Protein AF-A0A102LJV7-F1 (afdb_monomer)

Organism: NCBI:txid101571

Foldseek 3Di:
DDPPDDDPDDPPQFPLNVLVVCCVVWVQDFPDADPVRDTAGSVNLNVLLCLLLVLCVVVPDAAQAEEEEEEEPPPVSQSSSPCSSCVVRNYHYDYDYLPDPLVVVVVVCVVRVHLHYEYDPPRDDRPPRPHHYYYSVRSNVVVVVVVPVLCVQLVVVCVVVVHDDDPLLVVLVVVLVVVVVVLVVVLVVQLVVLVVVVDDSVVSNVVSCVVCVVVLVVVLVVQLVVLVVQLPDDDPSSVRSVSSSVSNNRSSVSD

Nearest PDB structures (foldseek):
  8glc-assembly2_A  TM=9.361E-01  e=1.244E-07  Actinoplanes
  8glc-assembly1_B  TM=9.399E-01  e=4.769E-07  Actinoplanes
  5jjq-assembly1_A  TM=8.517E-01  e=1.815E-05  Streptomyces sp. ML694-90F3
  5jjp-assembly5_A  TM=7.501E-01  e=5.924E-06  Streptomyces sp. MJ635-86F5
  5jjq-assembly3_C  TM=8.518E-01  e=4.204E-05  Streptomyces sp. ML694-90F3

pLDDT: mean 83.2, std 11.63, range [39.44, 96.12]

Sequence (255 aa):
MPKLTPPRDTGALTVPDLLDARANARADHAPLRLPSGARLTYGAWRARSGSAALGLYQNGLRIGARVALIFDGLDWLDYAVAYMAVLRCGATAIHMNGHMPDAEIQRRLAECDCSTLIRSRFVAPPRGFSGQHFTIDELLRGDESLSAIPILPTFAAMSWLGFSLNTLTLLALAVVIGILVDDAIVEVENIEAHRRSGKSIRRSVEDAIHEIALPVVATTMALVAVFLPTATMAGITGRYFVQFGWTSVIAVHQR

InterPro domains:
  IPR000873 AMP-dependent synthetase/ligase domain [PF00501] (21-119)
  IPR001036 Acriflavin resistance protein [PF00873] (150-252)
  IPR001036 Acriflavin resistance protein [PTHR32063] (150-252)

Structure (mmCIF, N/CA/C/O backbone):
data_AF-A0A102LJV7-F1
#
_entry.id   AF-A0A102LJV7-F1
#
loop_
_atom_site.group_PDB
_atom_site.id
_atom_site.type_symbol
_atom_site.label_atom_id
_atom_site.label_alt_id
_atom_site.label_comp_id
_atom_site.label_asym_id
_atom_site.label_entity_id
_atom_site.label_seq_id
_atom_site.pdbx_PDB_ins_code
_atom_site.Cartn_x
_atom_site.Cartn_y
_atom_site.Cartn_z
_atom_site.occupancy
_atom_site.B_iso_or_equiv
_atom_site.auth_seq_id
_atom_site.auth_comp_id
_atom_site.auth_asym_id
_atom_site.auth_atom_id
_atom_site.pdbx_PDB_model_num
ATOM 1 N N . MET A 1 1 ? -12.026 32.014 16.966 1.00 41.22 1 MET A N 1
ATOM 2 C CA . MET A 1 1 ? -11.970 30.756 16.183 1.00 41.22 1 MET A CA 1
ATOM 3 C C . MET A 1 1 ? -12.971 30.865 15.042 1.00 41.22 1 MET A C 1
ATOM 5 O O . MET A 1 1 ? -14.147 31.039 15.342 1.00 41.22 1 MET A O 1
ATOM 9 N N . PRO A 1 2 ? -12.551 30.826 13.768 1.00 39.44 2 PRO A N 1
ATOM 10 C CA . PRO A 1 2 ? -13.500 30.781 12.663 1.00 39.44 2 PRO A CA 1
ATOM 11 C C . PRO A 1 2 ? -14.237 29.438 12.709 1.00 39.44 2 PRO A C 1
ATOM 13 O O . PRO A 1 2 ? -13.601 28.384 12.757 1.00 39.44 2 PRO A O 1
ATOM 16 N N . LYS A 1 3 ? -15.574 29.475 12.756 1.00 42.81 3 LYS A N 1
ATOM 17 C CA . LYS A 1 3 ? -16.406 28.274 12.632 1.00 42.81 3 LYS A CA 1
ATOM 18 C C . LYS A 1 3 ? -16.218 27.730 11.215 1.00 42.81 3 LYS A C 1
ATOM 20 O O . LYS A 1 3 ? -16.505 28.427 10.250 1.00 42.81 3 LYS A O 1
ATOM 25 N N . LEU A 1 4 ? -15.705 26.506 11.106 1.00 43.94 4 LEU A N 1
ATOM 26 C CA . LEU A 1 4 ? -15.683 25.753 9.855 1.00 43.94 4 LEU A CA 1
ATOM 27 C C . LEU A 1 4 ? -17.132 25.480 9.448 1.00 43.94 4 LEU A C 1
ATOM 29 O O . LEU A 1 4 ? -17.804 24.650 10.057 1.00 43.94 4 LEU A O 1
ATOM 33 N N . THR A 1 5 ? -17.622 26.207 8.452 1.00 40.19 5 THR A N 1
ATOM 34 C CA . THR A 1 5 ? -18.872 25.871 7.776 1.00 40.19 5 THR A CA 1
ATOM 35 C C . THR A 1 5 ? -18.603 24.622 6.933 1.00 40.19 5 THR A C 1
ATOM 37 O O . THR A 1 5 ? -17.686 24.659 6.108 1.00 40.19 5 THR A O 1
ATOM 40 N N . PRO A 1 6 ? -19.316 23.503 7.144 1.00 41.19 6 PRO A N 1
ATOM 41 C CA . PRO A 1 6 ? -19.097 22.306 6.344 1.00 41.19 6 PRO A CA 1
ATOM 42 C C . PRO A 1 6 ? -19.450 22.590 4.871 1.00 41.19 6 PRO A C 1
ATOM 44 O O . PRO A 1 6 ? -20.438 23.288 4.614 1.00 41.19 6 PRO A O 1
ATOM 47 N N . PRO A 1 7 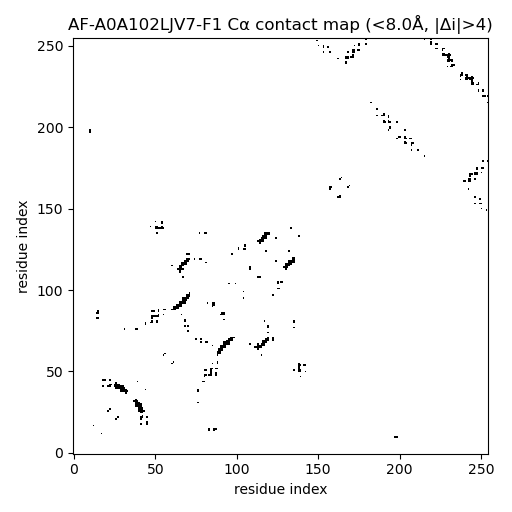? -18.657 22.094 3.904 1.00 45.44 7 PRO A N 1
ATOM 48 C CA . PRO A 1 7 ? -18.958 22.255 2.487 1.00 45.44 7 PRO A CA 1
ATOM 49 C C . PRO A 1 7 ? -20.308 21.607 2.147 1.00 45.44 7 PRO A C 1
ATOM 51 O O . PRO A 1 7 ? -20.609 20.491 2.573 1.00 45.44 7 PRO A O 1
ATOM 54 N N . ARG A 1 8 ? -21.138 22.348 1.405 1.00 47.09 8 ARG A N 1
ATOM 55 C CA . ARG A 1 8 ? -22.458 21.925 0.922 1.00 47.09 8 ARG A CA 1
ATOM 56 C C . ARG A 1 8 ? -22.300 21.043 -0.319 1.00 47.09 8 ARG A C 1
ATOM 58 O O . ARG A 1 8 ? -22.477 21.527 -1.424 1.00 47.09 8 ARG A O 1
ATOM 65 N N . ASP A 1 9 ? -21.926 19.789 -0.094 1.00 50.91 9 ASP A N 1
ATOM 66 C CA . ASP A 1 9 ? -22.231 18.645 -0.965 1.00 50.91 9 ASP A CA 1
ATOM 67 C C . ASP A 1 9 ? -21.909 17.365 -0.180 1.00 50.91 9 ASP A C 1
ATOM 69 O O . ASP A 1 9 ? -20.788 16.858 -0.170 1.00 50.91 9 ASP A O 1
ATOM 73 N N . THR A 1 10 ? -22.866 16.887 0.617 1.00 46.78 10 THR A N 1
ATOM 74 C CA . THR A 1 10 ? -22.660 15.743 1.514 1.00 46.78 10 THR A CA 1
ATOM 75 C C . THR A 1 10 ? -22.933 14.428 0.792 1.00 46.78 10 THR A C 1
ATOM 77 O O . THR A 1 10 ? -23.895 13.727 1.103 1.00 46.78 10 THR A O 1
ATOM 80 N N . GLY A 1 11 ? -22.045 14.054 -0.132 1.00 51.84 11 GLY A N 1
ATOM 81 C CA . GLY A 1 11 ? -21.670 12.643 -0.227 1.00 51.84 11 GLY A CA 1
ATOM 82 C C . GLY A 1 11 ? -21.119 12.233 1.142 1.00 51.84 11 GLY A C 1
ATOM 83 O O . GLY A 1 11 ? -20.364 12.996 1.742 1.00 51.84 11 GLY A O 1
ATOM 84 N N . ALA A 1 12 ? -21.579 11.118 1.709 1.00 61.22 12 ALA A N 1
ATOM 85 C CA . ALA A 1 12 ? -21.262 10.741 3.086 1.00 61.22 12 ALA A CA 1
ATOM 86 C C . ALA A 1 12 ? -19.738 10.638 3.304 1.00 61.22 12 ALA A C 1
ATOM 88 O O . ALA A 1 12 ? -19.120 9.642 2.941 1.00 61.22 12 ALA A O 1
ATOM 89 N N . LEU A 1 13 ? -19.133 11.678 3.887 1.00 71.56 13 LEU A N 1
ATOM 90 C CA . LEU A 1 13 ? -17.718 11.693 4.254 1.00 71.56 13 LEU A CA 1
ATOM 91 C C . LEU A 1 13 ? -17.490 10.694 5.386 1.00 71.56 13 LEU A C 1
ATOM 93 O O . LEU A 1 13 ? -18.113 10.792 6.448 1.00 71.56 13 LEU A O 1
ATOM 97 N N . THR A 1 14 ? -16.581 9.747 5.175 1.00 84.31 14 THR A N 1
ATOM 98 C CA . THR A 1 14 ? -16.199 8.779 6.204 1.00 84.31 14 THR A CA 1
ATOM 99 C C . THR A 1 14 ? -15.150 9.374 7.148 1.00 84.31 14 THR A C 1
ATOM 101 O O . THR A 1 14 ? -14.504 10.385 6.864 1.00 84.31 14 THR A O 1
ATOM 104 N N . VAL A 1 15 ? -14.947 8.747 8.309 1.00 88.81 15 VAL A N 1
ATOM 105 C CA . VAL A 1 15 ? -13.900 9.174 9.254 1.00 88.81 15 VAL A CA 1
ATOM 106 C C . VAL A 1 15 ? -12.492 9.117 8.620 1.00 88.81 15 VAL A C 1
ATOM 108 O O . VAL A 1 15 ? -11.740 10.079 8.807 1.00 88.81 15 VAL A O 1
ATOM 111 N N . PRO A 1 16 ? -12.120 8.078 7.838 1.00 89.75 16 PRO A N 1
ATOM 112 C CA . PRO A 1 16 ? -10.908 8.089 7.012 1.00 89.75 16 PRO A CA 1
ATOM 113 C C . PRO A 1 16 ? -10.772 9.298 6.089 1.00 89.75 16 PRO A C 1
ATOM 115 O O . PRO A 1 16 ? -9.709 9.919 6.084 1.00 89.75 16 PRO A O 1
ATOM 118 N N . ASP A 1 17 ? -11.841 9.699 5.396 1.00 85.88 17 ASP A N 1
ATOM 119 C CA . ASP A 1 17 ? -11.800 10.855 4.489 1.00 85.88 17 ASP A CA 1
ATOM 120 C C . ASP A 1 17 ? -11.482 12.151 5.244 1.00 85.88 17 ASP A C 1
ATOM 122 O O . ASP A 1 17 ? -10.700 12.987 4.782 1.00 85.88 17 ASP A O 1
ATOM 126 N N . LEU A 1 18 ? -12.027 12.301 6.456 1.00 88.19 18 LEU A N 1
ATOM 127 C CA . LEU A 1 18 ? -11.719 13.433 7.330 1.00 88.19 18 LEU A CA 1
ATOM 128 C C . LEU A 1 18 ? -10.262 13.420 7.810 1.00 88.19 18 LEU A C 1
ATOM 130 O O . LEU A 1 18 ? -9.663 14.490 7.958 1.00 88.19 18 LEU A O 1
ATOM 134 N N . LEU A 1 19 ? -9.684 12.245 8.083 1.00 89.50 19 LEU A N 1
ATOM 135 C CA . LEU A 1 19 ? -8.259 12.135 8.405 1.00 89.50 19 LEU A CA 1
ATOM 136 C C . LEU A 1 19 ? -7.403 12.517 7.193 1.00 89.50 19 LEU A C 1
ATOM 138 O O . LEU A 1 19 ? -6.454 13.284 7.346 1.00 89.50 19 LEU A O 1
ATOM 142 N N . ASP A 1 20 ? -7.761 12.045 6.000 1.00 87.06 20 ASP A N 1
ATOM 143 C CA . ASP A 1 20 ? -7.027 12.332 4.766 1.00 87.06 20 ASP A CA 1
ATOM 144 C C . ASP A 1 20 ? -7.057 13.819 4.416 1.00 87.06 20 ASP A C 1
ATOM 146 O O . ASP A 1 20 ? -6.014 14.401 4.107 1.00 87.06 20 ASP A O 1
ATOM 150 N N . ALA A 1 21 ? -8.216 14.465 4.559 1.00 85.44 21 ALA A N 1
ATOM 151 C CA . ALA A 1 21 ? -8.355 15.906 4.381 1.00 85.44 21 ALA A CA 1
ATOM 152 C C . ALA A 1 21 ? -7.467 16.695 5.362 1.00 85.44 21 ALA A C 1
ATOM 154 O O . ALA A 1 21 ? -6.799 17.655 4.973 1.00 85.44 21 ALA A O 1
ATOM 155 N N . ARG A 1 22 ? -7.408 16.277 6.635 1.00 89.00 22 ARG A N 1
ATOM 156 C CA . ARG A 1 22 ? -6.553 16.925 7.644 1.00 89.00 22 ARG A CA 1
ATOM 157 C C . ARG A 1 22 ? -5.067 16.677 7.408 1.00 89.00 22 ARG A C 1
ATOM 159 O O . ARG A 1 22 ? -4.282 17.603 7.590 1.00 89.00 22 ARG A O 1
ATOM 166 N N . ALA A 1 23 ? -4.688 15.474 6.986 1.00 87.88 23 ALA A N 1
ATOM 167 C CA . ALA A 1 23 ? -3.312 15.141 6.635 1.00 87.88 23 ALA A CA 1
ATOM 168 C C . ALA A 1 23 ? -2.821 15.954 5.432 1.00 87.88 23 ALA A C 1
ATOM 170 O O . ALA A 1 23 ? -1.717 16.484 5.488 1.00 87.88 23 ALA A O 1
ATOM 171 N N . ASN A 1 24 ? -3.659 16.140 4.406 1.00 86.38 24 ASN A N 1
ATOM 172 C CA . ASN A 1 24 ? -3.338 16.998 3.260 1.00 86.38 24 ASN A CA 1
ATOM 173 C C . ASN A 1 24 ? -3.164 18.469 3.665 1.00 86.38 24 ASN A C 1
ATOM 175 O O . ASN A 1 24 ? -2.270 19.146 3.171 1.00 86.38 24 ASN A O 1
ATOM 179 N N . ALA A 1 25 ? -4.012 18.977 4.564 1.00 87.88 25 ALA A N 1
ATOM 180 C CA . ALA A 1 25 ? -3.966 20.382 4.961 1.00 87.88 25 ALA A CA 1
ATOM 181 C C . ALA A 1 25 ? -2.872 20.696 5.998 1.00 87.88 25 ALA A C 1
ATOM 183 O O . ALA A 1 25 ? -2.383 21.823 6.049 1.00 87.88 25 ALA A O 1
ATOM 184 N N . ARG A 1 26 ? -2.565 19.756 6.906 1.00 92.56 26 ARG A N 1
ATOM 185 C CA . ARG A 1 26 ? -1.730 19.982 8.103 1.00 92.56 26 ARG A CA 1
ATOM 186 C C . ARG A 1 26 ? -0.969 18.720 8.526 1.00 92.56 26 ARG A C 1
ATOM 188 O O . ARG A 1 26 ? -1.112 18.276 9.667 1.00 92.56 26 ARG A O 1
ATOM 195 N N . ALA A 1 27 ? -0.163 18.150 7.632 1.00 87.38 27 ALA A N 1
ATOM 196 C CA . ALA A 1 27 ? 0.542 16.881 7.852 1.00 87.38 27 ALA A CA 1
ATOM 197 C C . ALA A 1 27 ? 1.322 16.819 9.181 1.00 87.38 27 ALA A C 1
ATOM 199 O O . ALA A 1 27 ? 1.200 15.833 9.908 1.00 87.38 27 ALA A O 1
ATOM 200 N N . ASP A 1 28 ? 2.042 17.885 9.542 1.00 92.88 28 ASP A N 1
ATOM 201 C CA . ASP A 1 28 ? 2.918 17.919 10.727 1.00 92.88 28 ASP A CA 1
ATOM 202 C C . ASP A 1 28 ? 2.191 18.205 12.045 1.00 92.88 28 ASP A C 1
ATOM 204 O O . ASP A 1 28 ? 2.769 18.112 13.133 1.00 92.88 28 ASP A O 1
ATOM 208 N N . HIS A 1 29 ? 0.904 18.551 11.990 1.00 92.25 29 HIS A N 1
ATOM 209 C CA . HIS A 1 29 ? 0.141 18.801 13.202 1.00 92.25 29 HIS A CA 1
ATOM 210 C C . HIS A 1 29 ? -0.119 17.480 13.935 1.00 92.25 29 HIS A C 1
ATOM 212 O O . HIS A 1 29 ? -0.665 16.544 13.358 1.00 92.25 29 HIS A O 1
ATOM 218 N N . ALA A 1 30 ? 0.253 17.418 15.217 1.00 91.06 30 ALA A N 1
ATOM 219 C CA . ALA A 1 30 ? 0.033 16.265 16.088 1.00 91.06 30 ALA A CA 1
ATOM 220 C C . ALA A 1 30 ? -1.244 16.416 16.926 1.00 91.06 30 ALA A C 1
ATOM 222 O O . ALA A 1 30 ? -1.168 17.035 17.995 1.00 91.06 30 ALA A O 1
ATOM 223 N N . PRO A 1 31 ? -2.392 15.868 16.468 1.00 88.12 31 PRO A N 1
ATOM 224 C CA . PRO A 1 31 ? -3.634 15.856 17.242 1.00 88.12 31 PRO A CA 1
ATOM 225 C C . PRO A 1 31 ? -3.560 14.957 18.480 1.00 88.12 31 PRO A C 1
ATOM 227 O O . PRO A 1 31 ? -4.243 15.217 19.463 1.00 88.12 31 PRO A O 1
ATOM 230 N N . LEU A 1 32 ? -2.746 13.900 18.433 1.00 84.75 32 LEU A N 1
ATOM 231 C CA . LEU A 1 32 ? -2.583 12.939 19.517 1.00 84.75 32 LEU A CA 1
ATOM 232 C C . LEU A 1 32 ? -1.199 13.122 20.133 1.00 84.75 32 LEU A C 1
ATOM 234 O O . LEU A 1 32 ? -0.178 12.986 19.454 1.00 84.75 32 LEU A O 1
ATOM 238 N N . ARG A 1 33 ? -1.182 13.456 21.423 1.00 87.06 33 ARG A N 1
ATOM 239 C CA . ARG A 1 33 ? 0.022 13.652 22.233 1.00 87.06 3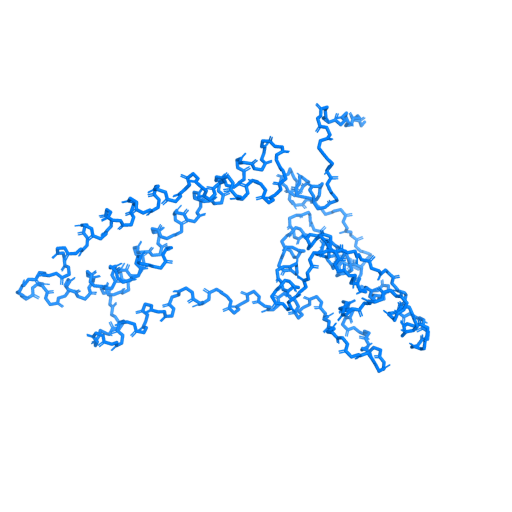3 ARG A CA 1
ATOM 240 C C . ARG A 1 33 ? -0.183 12.952 23.563 1.00 87.06 33 ARG A C 1
ATOM 242 O O . ARG A 1 33 ? -1.142 13.246 24.270 1.00 87.06 33 ARG A O 1
ATOM 249 N N . LEU A 1 34 ? 0.704 12.023 23.874 1.00 85.88 34 LEU A N 1
ATOM 250 C CA . LEU A 1 34 ? 0.702 11.294 25.131 1.00 85.88 34 LEU A CA 1
ATOM 251 C C . LEU A 1 34 ? 1.531 12.041 26.185 1.00 85.88 34 LEU A C 1
ATOM 253 O O . LEU A 1 34 ? 2.496 12.723 25.826 1.00 85.88 34 LEU A O 1
ATOM 257 N N . PRO A 1 35 ? 1.223 11.864 27.483 1.00 80.38 35 PRO A N 1
ATOM 258 C CA . PRO A 1 35 ? 2.035 12.401 28.577 1.00 80.38 35 PRO A CA 1
ATOM 259 C C . PRO A 1 35 ? 3.498 11.937 28.541 1.00 80.38 35 PRO A C 1
ATOM 261 O O . PRO A 1 35 ? 4.381 12.659 28.984 1.00 80.38 35 PRO A O 1
ATOM 264 N N . SER A 1 36 ? 3.764 10.764 27.955 1.00 80.69 36 SER A N 1
ATOM 265 C CA . SER A 1 36 ? 5.112 10.227 27.727 1.00 80.69 36 SER A CA 1
ATOM 266 C C . SER A 1 36 ? 5.937 11.010 26.695 1.00 80.69 36 SER A C 1
ATOM 268 O O . SER A 1 36 ? 7.102 10.693 26.478 1.00 80.69 36 SER A O 1
ATOM 270 N N . GLY A 1 37 ? 5.347 12.004 26.019 1.00 82.56 37 GLY A N 1
ATOM 271 C CA . GLY A 1 37 ? 5.978 12.770 24.941 1.00 82.56 37 GLY A CA 1
ATOM 272 C C . GLY A 1 37 ? 5.790 12.159 23.549 1.00 82.56 37 GLY A C 1
ATOM 273 O O . GLY A 1 37 ? 6.052 12.828 22.546 1.00 82.56 37 GLY A O 1
ATOM 274 N N . ALA A 1 38 ? 5.276 10.928 23.459 1.00 85.00 38 ALA A N 1
ATOM 275 C CA . ALA A 1 38 ? 4.939 10.306 22.185 1.00 85.00 38 ALA A CA 1
ATOM 276 C C . ALA A 1 38 ? 3.820 11.089 21.476 1.00 85.00 38 ALA A C 1
ATOM 278 O O . ALA A 1 38 ? 2.831 11.505 22.085 1.00 85.00 38 ALA A O 1
ATOM 279 N N . ARG A 1 39 ? 3.975 11.308 20.168 1.00 90.62 39 ARG A N 1
ATOM 280 C CA . ARG A 1 39 ? 3.045 12.103 19.358 1.00 90.62 39 ARG A CA 1
ATOM 281 C C . ARG A 1 39 ? 2.747 11.408 18.041 1.00 90.62 39 ARG A C 1
ATOM 283 O O . ARG A 1 39 ? 3.635 10.798 17.454 1.00 90.62 39 ARG A O 1
ATOM 290 N N . LEU A 1 40 ? 1.526 11.570 17.550 1.00 91.88 40 LEU A N 1
ATOM 291 C CA . LEU A 1 40 ? 1.114 11.081 16.239 1.00 91.88 40 LEU A CA 1
ATOM 292 C C . LEU A 1 40 ? 0.599 12.261 15.414 1.00 91.88 40 LEU A C 1
ATOM 294 O O . LEU A 1 40 ? -0.416 12.868 15.759 1.00 91.88 40 LEU A O 1
ATOM 298 N N . THR A 1 41 ? 1.342 12.617 14.362 1.00 94.44 41 THR A N 1
ATOM 299 C CA . THR A 1 41 ? 0.965 13.666 13.401 1.00 94.44 41 THR A CA 1
ATOM 300 C C . THR A 1 41 ? -0.114 13.172 12.447 1.00 94.44 41 THR A C 1
ATOM 302 O O . THR A 1 41 ? -0.261 11.965 12.268 1.00 94.44 41 THR A O 1
ATOM 305 N N . TYR A 1 42 ? -0.879 14.070 11.818 1.00 92.00 42 TYR A N 1
ATOM 306 C CA . TYR A 1 42 ? -1.867 13.652 10.816 1.00 92.00 42 TYR A CA 1
ATOM 307 C C . TYR A 1 42 ? -1.220 12.892 9.651 1.00 92.00 42 TYR A C 1
ATOM 309 O O . TYR A 1 42 ? -1.767 11.877 9.221 1.00 92.00 42 TYR A O 1
ATOM 317 N N . GLY A 1 43 ? -0.049 13.336 9.184 1.00 88.00 43 GLY A N 1
ATOM 318 C CA . GLY A 1 43 ? 0.715 12.648 8.142 1.00 88.00 43 GLY A CA 1
ATOM 319 C C . GLY A 1 43 ? 1.132 11.241 8.572 1.00 88.00 43 GLY A C 1
ATOM 320 O O . GLY A 1 43 ? 0.831 10.271 7.880 1.00 88.00 43 GLY A O 1
ATOM 321 N N . ALA A 1 44 ? 1.725 11.107 9.764 1.00 92.31 44 ALA A N 1
ATOM 322 C CA . ALA A 1 44 ? 2.127 9.807 10.299 1.00 92.31 44 ALA A CA 1
ATOM 323 C C . ALA A 1 44 ? 0.925 8.890 10.573 1.00 92.31 44 ALA A C 1
ATOM 325 O O . ALA A 1 44 ? 0.995 7.688 10.327 1.00 92.31 44 ALA A O 1
ATOM 326 N N . TRP A 1 45 ? -0.195 9.439 11.050 1.00 94.38 45 TRP A N 1
ATOM 327 C CA . TRP A 1 45 ? -1.417 8.672 11.276 1.00 94.38 45 TRP A CA 1
ATOM 328 C C . TRP A 1 45 ? -1.982 8.138 9.962 1.00 94.38 45 TRP A C 1
ATOM 330 O O . TRP A 1 45 ? -2.313 6.954 9.872 1.00 94.38 45 TRP A O 1
ATOM 340 N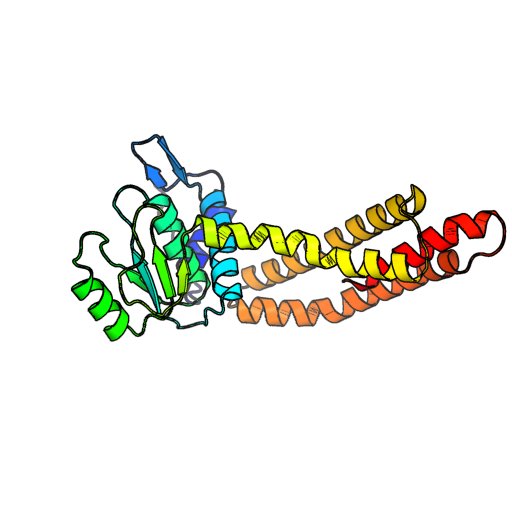 N . ARG A 1 46 ? -2.059 8.980 8.924 1.00 93.00 46 ARG A N 1
ATOM 341 C CA . ARG A 1 46 ? -2.497 8.564 7.590 1.00 93.00 46 ARG A CA 1
ATOM 342 C C . ARG A 1 46 ? -1.601 7.465 7.030 1.00 93.00 46 ARG A C 1
ATOM 344 O O . ARG A 1 46 ? -2.135 6.433 6.646 1.00 93.00 46 ARG A O 1
ATOM 351 N N . ALA A 1 47 ? -0.283 7.661 7.045 1.00 89.12 47 ALA A N 1
ATOM 352 C CA . ALA A 1 47 ? 0.671 6.683 6.529 1.00 89.12 47 ALA A CA 1
ATOM 353 C C . ALA A 1 47 ? 0.550 5.337 7.262 1.00 89.12 47 ALA A C 1
ATOM 355 O O . ALA A 1 47 ? 0.235 4.325 6.646 1.00 89.12 47 ALA A O 1
ATOM 356 N N . ARG A 1 48 ? 0.671 5.337 8.598 1.00 93.50 48 ARG A N 1
ATOM 357 C CA . ARG A 1 48 ? 0.615 4.103 9.402 1.00 93.50 48 ARG A CA 1
ATOM 358 C C . ARG A 1 48 ? -0.735 3.389 9.298 1.00 93.50 48 ARG A C 1
ATOM 360 O O . ARG A 1 48 ? -0.767 2.169 9.205 1.00 93.50 48 ARG A O 1
ATOM 367 N N . SER A 1 49 ? -1.852 4.125 9.311 1.00 94.19 49 SER A N 1
ATOM 368 C CA . SER A 1 49 ? -3.184 3.509 9.157 1.00 94.19 49 SER A CA 1
ATOM 369 C C . SER A 1 49 ? -3.432 2.990 7.741 1.00 94.19 49 SER A C 1
ATOM 371 O O . SER A 1 49 ? -4.142 2.003 7.589 1.00 94.19 49 SER A O 1
ATOM 373 N N . GLY A 1 50 ? -2.837 3.617 6.720 1.00 91.75 50 GLY A N 1
ATOM 374 C CA . GLY A 1 50 ? -2.849 3.133 5.341 1.00 91.75 50 GLY A CA 1
ATOM 375 C C . GLY A 1 50 ? -2.089 1.816 5.189 1.00 91.75 50 GLY A C 1
ATOM 376 O O . GLY A 1 50 ? -2.679 0.835 4.742 1.00 91.75 50 GLY A O 1
ATOM 377 N N . SER A 1 51 ? -0.833 1.758 5.641 1.00 89.75 51 SER A N 1
ATOM 378 C CA . SER A 1 51 ? -0.027 0.528 5.594 1.00 89.75 51 SER A CA 1
ATOM 379 C C . SER A 1 51 ? -0.662 -0.602 6.414 1.00 89.75 51 SER A C 1
ATOM 381 O O . SER A 1 51 ? -0.747 -1.731 5.945 1.00 89.75 51 SER A O 1
ATOM 383 N N . ALA A 1 52 ? -1.203 -0.307 7.602 1.00 93.25 52 ALA A N 1
ATOM 384 C CA . ALA A 1 52 ? -1.907 -1.314 8.397 1.00 93.25 52 ALA A CA 1
ATOM 385 C C . ALA A 1 52 ? -3.198 -1.814 7.718 1.00 93.25 52 ALA A C 1
ATOM 387 O O . ALA A 1 52 ? -3.497 -3.005 7.783 1.00 93.25 52 ALA A O 1
ATOM 388 N N . ALA A 1 53 ? -3.952 -0.937 7.042 1.00 92.50 53 ALA A N 1
ATOM 389 C CA . ALA A 1 53 ? -5.127 -1.336 6.264 1.00 92.50 53 ALA A CA 1
ATOM 390 C C . ALA A 1 53 ? -4.743 -2.251 5.093 1.00 92.50 53 ALA A C 1
ATOM 392 O O . ALA A 1 53 ? -5.412 -3.252 4.842 1.00 92.50 53 ALA A O 1
ATOM 393 N N . LEU A 1 54 ? -3.640 -1.942 4.407 1.00 88.12 54 LEU A N 1
ATOM 394 C CA . LEU A 1 54 ? -3.093 -2.792 3.354 1.00 88.12 54 LEU A CA 1
ATOM 395 C C . LEU A 1 54 ? -2.697 -4.173 3.899 1.00 88.12 54 LEU A C 1
ATOM 397 O O . LEU A 1 54 ? -3.094 -5.187 3.326 1.00 88.12 54 LEU A O 1
ATOM 401 N N . GLY A 1 55 ? -2.007 -4.219 5.042 1.00 89.50 55 GLY A N 1
ATOM 402 C CA . GLY A 1 55 ? -1.673 -5.471 5.723 1.00 89.50 55 GLY A CA 1
ATOM 403 C C . GLY A 1 55 ? -2.914 -6.305 6.060 1.00 89.50 55 GLY A C 1
ATOM 404 O O . GLY A 1 55 ? -2.928 -7.514 5.839 1.00 89.50 55 GLY A O 1
ATOM 405 N N . LEU A 1 56 ? -4.003 -5.677 6.516 1.00 91.75 56 LEU A N 1
ATOM 406 C CA . LEU A 1 56 ? -5.269 -6.377 6.769 1.00 91.75 56 LEU A CA 1
ATOM 407 C C . LEU A 1 56 ? -5.878 -6.960 5.485 1.00 91.75 56 LEU A C 1
ATOM 409 O O . LEU A 1 56 ? -6.324 -8.108 5.487 1.00 91.75 56 LEU A O 1
ATOM 413 N N . TYR A 1 57 ? -5.872 -6.205 4.383 1.00 88.06 57 TYR A N 1
ATOM 414 C CA . TYR A 1 57 ? -6.364 -6.691 3.091 1.00 88.06 57 TYR A CA 1
ATOM 415 C C . TYR A 1 57 ? -5.560 -7.883 2.568 1.00 88.06 57 TYR A C 1
ATOM 417 O O . TYR A 1 57 ? -6.147 -8.858 2.101 1.00 88.06 57 TYR A O 1
ATOM 425 N N . GLN A 1 58 ? -4.233 -7.838 2.685 1.00 86.56 58 GLN A N 1
ATOM 426 C CA . GLN A 1 58 ? -3.346 -8.931 2.269 1.00 86.56 58 GLN A CA 1
ATOM 427 C C . GLN A 1 58 ? -3.589 -10.212 3.062 1.00 86.56 58 GLN A C 1
ATOM 429 O O . GLN A 1 58 ? -3.499 -11.309 2.520 1.00 86.56 58 GLN A O 1
ATOM 434 N N . ASN A 1 59 ? -3.968 -10.070 4.330 1.00 88.62 59 ASN A N 1
ATOM 435 C CA . ASN A 1 59 ? -4.361 -11.187 5.180 1.00 88.62 59 ASN A CA 1
ATOM 436 C C . ASN A 1 59 ? -5.819 -11.644 4.948 1.00 88.62 59 ASN A C 1
ATOM 438 O O . ASN A 1 59 ? -6.326 -12.523 5.647 1.00 88.62 59 ASN A O 1
ATOM 442 N N . GLY A 1 60 ? -6.491 -11.099 3.928 1.00 86.81 60 GLY A N 1
ATOM 443 C CA . GLY A 1 60 ? -7.799 -11.551 3.460 1.00 86.81 60 GLY A CA 1
ATOM 444 C C . GLY A 1 60 ? -8.991 -10.863 4.123 1.00 86.81 60 GLY A C 1
ATOM 445 O O . GLY A 1 60 ? -10.115 -11.355 3.986 1.00 86.81 60 GLY A O 1
ATOM 446 N N . LEU A 1 61 ? -8.788 -9.740 4.825 1.00 91.62 61 LEU A N 1
ATOM 447 C CA . LEU A 1 61 ? -9.894 -8.985 5.411 1.00 91.62 61 LEU A CA 1
ATOM 448 C C . LEU A 1 61 ? -10.826 -8.462 4.310 1.00 91.62 61 LEU A C 1
ATOM 450 O O . LEU A 1 61 ? -10.404 -7.794 3.366 1.00 91.62 61 LEU A O 1
ATOM 454 N N . ARG A 1 62 ? -12.120 -8.755 4.450 1.00 88.19 62 ARG A N 1
ATOM 455 C CA . ARG A 1 62 ? -13.158 -8.324 3.509 1.00 88.19 62 ARG A CA 1
ATOM 456 C C . ARG A 1 62 ? -13.891 -7.090 4.019 1.00 88.19 62 ARG A C 1
ATOM 458 O O . ARG A 1 62 ? -14.000 -6.849 5.219 1.00 88.19 62 ARG A O 1
ATOM 465 N N . ILE A 1 63 ? -14.461 -6.342 3.085 1.00 87.19 63 ILE A N 1
ATOM 466 C CA . ILE A 1 63 ? -15.334 -5.204 3.384 1.00 87.19 63 ILE A CA 1
ATOM 467 C C . ILE A 1 63 ? -16.571 -5.702 4.140 1.00 87.19 63 ILE A C 1
ATOM 469 O O . ILE A 1 63 ? -17.122 -6.752 3.809 1.00 87.19 63 ILE A O 1
ATOM 473 N N . GLY A 1 64 ? -16.996 -4.957 5.161 1.00 87.06 64 GLY A N 1
ATOM 474 C CA . GLY A 1 64 ? -18.105 -5.332 6.041 1.00 87.06 64 GLY A CA 1
ATOM 475 C C . GLY A 1 64 ? -17.748 -6.363 7.118 1.00 87.06 64 GLY A C 1
ATOM 476 O O . GLY A 1 64 ? -18.598 -6.674 7.953 1.00 87.06 64 GLY A O 1
ATOM 477 N N . ALA A 1 65 ? -16.508 -6.869 7.141 1.00 92.62 65 ALA A N 1
ATOM 478 C CA . ALA A 1 65 ? -16.033 -7.730 8.219 1.00 92.62 65 ALA A CA 1
ATOM 479 C C . ALA A 1 65 ? -15.979 -6.976 9.556 1.00 92.62 65 ALA A C 1
ATOM 481 O O . ALA A 1 65 ? -15.952 -5.743 9.608 1.00 92.62 65 ALA A O 1
ATOM 482 N N . ARG A 1 66 ? -15.952 -7.729 10.654 1.00 93.94 66 ARG A N 1
ATOM 483 C CA . ARG A 1 66 ? -15.922 -7.192 12.015 1.00 93.94 66 ARG A CA 1
ATOM 484 C C . ARG A 1 66 ? -14.577 -7.514 12.639 1.00 93.94 66 ARG A C 1
ATOM 486 O O . ARG A 1 66 ? -14.222 -8.682 12.785 1.00 93.94 66 ARG A O 1
ATOM 493 N N . VAL A 1 67 ? -13.831 -6.474 12.989 1.00 95.75 67 VAL A N 1
ATOM 494 C CA . VAL A 1 67 ? -12.468 -6.594 13.508 1.00 95.75 67 VAL A CA 1
ATOM 495 C C . VAL A 1 67 ? -12.451 -6.178 14.964 1.00 95.75 67 VAL A C 1
ATOM 497 O O . VAL A 1 67 ? -12.756 -5.038 15.307 1.00 95.75 67 VAL A O 1
ATOM 500 N N . ALA A 1 68 ? -12.065 -7.109 15.819 1.00 94.50 68 ALA A N 1
ATOM 501 C CA . ALA A 1 68 ? -11.876 -6.861 17.232 1.00 94.50 68 ALA A CA 1
ATOM 502 C C . ALA A 1 68 ? -10.625 -6.011 17.487 1.00 94.50 68 ALA A C 1
ATOM 504 O O . ALA A 1 68 ? -9.582 -6.263 16.891 1.00 94.50 68 ALA A O 1
ATOM 505 N N . LEU A 1 69 ? -10.709 -5.045 18.400 1.00 94.62 69 LEU A N 1
ATOM 506 C CA . LEU A 1 69 ? -9.590 -4.226 18.864 1.00 94.62 69 LEU A CA 1
ATOM 507 C C . LEU A 1 69 ? -9.420 -4.409 20.375 1.00 94.62 69 LEU A C 1
ATOM 509 O O . LEU A 1 69 ? -10.320 -4.048 21.136 1.00 94.62 69 LEU A O 1
ATOM 513 N N . ILE A 1 70 ? -8.269 -4.930 20.806 1.00 92.06 70 ILE A N 1
ATOM 514 C CA . ILE A 1 70 ? -7.924 -5.102 22.226 1.00 92.06 70 ILE A CA 1
ATOM 515 C C . ILE A 1 70 ? -6.623 -4.359 22.523 1.00 92.06 70 ILE A C 1
ATOM 517 O O . ILE A 1 70 ? -5.533 -4.834 22.215 1.00 92.06 70 ILE A O 1
ATOM 521 N N . PHE A 1 71 ? -6.732 -3.195 23.149 1.00 89.50 71 PHE A N 1
ATOM 522 C CA . PHE A 1 71 ? -5.581 -2.386 23.539 1.00 89.50 71 PHE A CA 1
ATOM 523 C C . PHE A 1 71 ? -5.650 -2.072 25.030 1.00 89.50 71 PHE A C 1
ATOM 525 O O . PHE A 1 71 ? -6.739 -1.949 25.599 1.00 89.50 71 PHE A O 1
ATOM 532 N N . ASP A 1 72 ? -4.486 -1.973 25.663 1.00 81.12 72 ASP A N 1
ATOM 533 C CA . ASP A 1 72 ? -4.362 -1.473 27.025 1.00 81.12 72 ASP A CA 1
ATOM 534 C C . ASP A 1 72 ? -4.154 0.054 27.024 1.00 81.12 72 ASP A C 1
ATOM 536 O O . ASP A 1 72 ? -4.033 0.698 25.978 1.00 81.12 72 ASP A O 1
ATOM 540 N N . GLY A 1 73 ? -4.161 0.663 28.212 1.00 67.69 73 GLY A N 1
ATOM 541 C CA . GLY A 1 73 ? -4.048 2.118 28.361 1.00 67.69 73 GLY A CA 1
ATOM 542 C C . GLY A 1 73 ? -2.696 2.709 27.936 1.00 67.69 73 GLY A C 1
ATOM 543 O O . GLY A 1 73 ? -2.562 3.933 27.936 1.00 67.69 73 GLY A O 1
ATOM 544 N N . LEU A 1 74 ? -1.705 1.880 27.590 1.00 68.00 74 LEU A N 1
ATOM 545 C CA . LEU A 1 74 ? -0.352 2.318 27.240 1.00 68.00 74 LEU A CA 1
ATOM 546 C C . LEU A 1 74 ? -0.170 2.496 25.722 1.00 68.00 74 LEU A C 1
ATOM 548 O O . LEU A 1 74 ? 0.595 3.366 25.304 1.00 68.00 74 LEU A O 1
ATOM 552 N N . ASP A 1 75 ? -0.946 1.784 24.897 1.00 84.19 75 ASP A N 1
ATOM 553 C CA . ASP A 1 75 ? -0.778 1.736 23.435 1.00 84.19 75 ASP A CA 1
ATOM 554 C C . ASP A 1 75 ? -1.811 2.574 22.648 1.00 84.19 75 ASP A C 1
ATOM 556 O O . ASP A 1 75 ? -2.286 2.198 21.572 1.00 84.19 75 ASP A O 1
ATOM 560 N N . TRP A 1 76 ? -2.163 3.762 23.151 1.00 86.56 76 TRP A N 1
ATOM 561 C CA . TRP A 1 76 ? -3.222 4.594 22.550 1.00 86.56 76 TRP A CA 1
ATOM 562 C C . TRP A 1 76 ? -2.937 5.037 21.102 1.00 86.56 76 TRP A C 1
ATOM 564 O O . TRP A 1 76 ? -3.865 5.221 20.310 1.00 86.56 76 TRP A O 1
ATOM 574 N N . LEU A 1 77 ? -1.663 5.224 20.728 1.00 91.25 77 LEU A N 1
ATOM 575 C CA . LEU A 1 77 ? -1.307 5.591 19.348 1.00 91.25 77 LEU A CA 1
ATOM 576 C C . LEU A 1 77 ? -1.550 4.434 18.381 1.00 91.25 77 LEU A C 1
ATOM 578 O O . LEU A 1 77 ? -2.042 4.659 17.276 1.00 91.25 77 LEU A O 1
ATOM 582 N N . ASP A 1 78 ? -1.230 3.212 18.797 1.00 92.06 78 ASP A N 1
ATOM 583 C CA . ASP A 1 78 ? -1.415 2.017 17.978 1.00 92.06 78 ASP A CA 1
ATOM 584 C C . ASP A 1 78 ? -2.893 1.659 17.876 1.00 92.06 78 ASP A C 1
ATOM 586 O O . ASP A 1 78 ? -3.364 1.327 16.791 1.00 92.06 78 ASP A O 1
ATOM 590 N N . TYR A 1 79 ? -3.655 1.861 18.952 1.00 93.12 79 TYR A N 1
ATOM 591 C CA . TYR A 1 79 ? -5.112 1.808 18.908 1.00 93.12 79 TYR A CA 1
ATOM 592 C C . TYR A 1 79 ? -5.693 2.796 17.884 1.00 93.12 79 TYR A C 1
ATOM 594 O O . TYR A 1 79 ? -6.523 2.420 17.055 1.00 93.12 79 TYR A O 1
ATOM 602 N N . ALA A 1 80 ? -5.240 4.057 17.895 1.00 93.81 80 ALA A N 1
ATOM 603 C CA . ALA A 1 80 ? -5.707 5.070 16.950 1.00 93.81 80 ALA A CA 1
ATOM 604 C C . ALA A 1 80 ? -5.377 4.694 15.494 1.00 93.81 80 ALA A C 1
ATOM 606 O O . ALA A 1 80 ? -6.190 4.911 14.591 1.00 93.81 80 ALA A O 1
ATOM 607 N N . VAL A 1 81 ? -4.199 4.112 15.253 1.00 95.25 81 VAL A N 1
ATOM 608 C CA . VAL A 1 81 ? -3.804 3.578 13.942 1.00 95.25 81 VAL A CA 1
ATOM 609 C C . VAL A 1 81 ? -4.682 2.388 13.545 1.00 95.25 81 VAL A C 1
ATOM 611 O O . VAL A 1 81 ? -5.221 2.400 12.439 1.00 95.25 81 VAL A O 1
ATOM 614 N N . ALA A 1 82 ? -4.880 1.414 14.439 1.00 95.31 82 ALA A N 1
ATOM 615 C CA . ALA A 1 82 ? -5.674 0.206 14.205 1.00 95.31 82 ALA A CA 1
ATOM 616 C C . ALA A 1 82 ? -7.128 0.536 13.873 1.00 95.31 82 ALA A C 1
ATOM 618 O O . ALA A 1 82 ? -7.676 0.042 12.891 1.00 95.31 82 ALA A O 1
ATOM 619 N N . TYR A 1 83 ? -7.738 1.421 14.659 1.00 95.44 83 TYR A N 1
ATOM 620 C CA . TYR A 1 83 ? -9.107 1.861 14.440 1.00 95.44 83 TYR A CA 1
ATOM 621 C C . TYR A 1 83 ? -9.280 2.490 13.056 1.00 95.44 83 TYR A C 1
ATOM 623 O O . TYR A 1 83 ? -10.168 2.098 12.300 1.00 95.44 83 TYR A O 1
ATOM 631 N N . MET A 1 84 ? -8.383 3.406 12.680 1.00 96.12 84 MET A N 1
ATOM 632 C CA . MET A 1 84 ? -8.424 4.014 11.351 1.00 96.12 84 MET A CA 1
ATOM 633 C C . MET A 1 84 ? -8.156 3.003 10.234 1.00 96.12 84 MET A C 1
ATOM 635 O O . MET A 1 84 ? -8.781 3.110 9.183 1.00 96.12 84 MET A O 1
ATOM 639 N N . ALA A 1 85 ? -7.275 2.023 10.449 1.00 95.44 85 ALA A N 1
ATOM 640 C CA . ALA A 1 85 ? -6.999 0.971 9.476 1.00 95.44 85 ALA A CA 1
ATOM 641 C C . ALA A 1 85 ? -8.244 0.114 9.194 1.00 95.44 85 ALA A C 1
ATOM 643 O O . ALA A 1 85 ? -8.609 -0.072 8.036 1.00 95.44 85 ALA A O 1
ATOM 644 N N . VAL A 1 86 ? -8.959 -0.319 10.239 1.00 95.81 86 VAL A N 1
ATOM 645 C CA . VAL A 1 86 ? -10.208 -1.090 10.103 1.00 95.81 86 VAL A CA 1
ATOM 646 C C . VAL A 1 86 ? -11.268 -0.301 9.332 1.00 95.81 86 VAL A C 1
ATOM 648 O O . VAL A 1 86 ? -11.879 -0.831 8.403 1.00 95.81 86 VAL A O 1
ATOM 651 N N . LEU A 1 87 ? -11.446 0.984 9.656 1.00 94.00 87 LEU A N 1
ATOM 652 C CA . LEU A 1 87 ? -12.397 1.840 8.943 1.00 94.00 87 LEU A CA 1
ATOM 653 C C . LEU A 1 87 ? -12.002 2.059 7.476 1.00 94.00 87 LEU A C 1
ATOM 655 O O . LEU A 1 87 ? -12.871 2.060 6.606 1.00 94.00 87 LEU A O 1
ATOM 659 N N . ARG A 1 88 ? -10.703 2.207 7.178 1.00 91.62 88 ARG A N 1
ATOM 660 C CA . ARG A 1 88 ? -10.186 2.280 5.797 1.00 91.62 88 ARG A CA 1
ATOM 661 C C . ARG A 1 88 ? -10.450 0.996 5.012 1.00 91.62 88 ARG A C 1
ATOM 663 O O . ARG A 1 88 ? -10.672 1.064 3.806 1.00 91.62 88 ARG A O 1
ATOM 670 N N . CYS A 1 89 ? -10.479 -0.155 5.683 1.00 90.75 89 CYS A N 1
ATOM 671 C CA . CYS A 1 89 ? -10.866 -1.424 5.071 1.00 90.75 89 CYS A CA 1
ATOM 672 C C . CYS A 1 89 ? -12.378 -1.544 4.794 1.00 90.75 89 CYS A C 1
ATOM 674 O O . CYS A 1 89 ? -12.828 -2.563 4.271 1.00 90.75 89 CYS A O 1
ATOM 676 N N . GLY A 1 90 ? -13.192 -0.553 5.180 1.00 88.75 90 GLY A N 1
ATOM 677 C CA . GLY A 1 90 ? -14.653 -0.662 5.143 1.00 88.75 90 GLY A CA 1
ATOM 678 C C . GLY A 1 90 ? -15.191 -1.733 6.100 1.00 88.75 90 GLY A C 1
ATOM 679 O O . GLY A 1 90 ? -16.284 -2.256 5.888 1.00 88.75 90 GLY A O 1
ATOM 680 N N . ALA A 1 91 ? -14.407 -2.096 7.116 1.00 93.00 91 ALA A N 1
ATOM 681 C CA . ALA A 1 91 ? -14.765 -3.040 8.162 1.00 93.00 91 ALA A CA 1
ATOM 682 C C . ALA A 1 91 ? -15.252 -2.290 9.415 1.00 93.00 91 ALA A C 1
ATOM 684 O O . ALA A 1 91 ? -15.010 -1.094 9.592 1.00 93.00 91 ALA A O 1
ATOM 685 N N . THR A 1 92 ? -15.966 -2.992 10.293 1.00 93.56 92 THR A N 1
ATOM 686 C CA . THR A 1 92 ? -16.456 -2.442 11.564 1.00 93.56 92 THR A CA 1
ATOM 687 C C . THR A 1 92 ? -15.504 -2.808 12.693 1.00 93.56 92 THR A C 1
ATOM 689 O O . THR A 1 92 ? -15.208 -3.983 12.902 1.00 93.56 92 THR A O 1
ATOM 692 N N . ALA A 1 93 ? -15.034 -1.805 13.432 1.00 94.44 93 ALA A N 1
ATOM 693 C CA . ALA A 1 93 ? -14.187 -2.011 14.599 1.00 94.44 93 ALA A CA 1
ATOM 694 C C . ALA A 1 93 ? -15.027 -2.340 15.839 1.00 94.44 93 ALA A C 1
ATOM 696 O O . ALA A 1 93 ? -15.980 -1.630 16.160 1.00 94.44 93 ALA A O 1
ATOM 697 N N . ILE A 1 94 ? -14.648 -3.396 16.554 1.00 93.44 94 ILE A N 1
ATOM 698 C CA . ILE A 1 94 ? -15.291 -3.833 17.793 1.00 93.44 94 ILE A CA 1
ATOM 699 C C . ILE A 1 94 ? -14.318 -3.625 18.939 1.00 93.44 94 ILE A C 1
ATOM 701 O O . ILE A 1 94 ? -13.315 -4.320 19.073 1.00 93.44 94 ILE A O 1
ATOM 705 N N . HIS A 1 95 ? -14.619 -2.629 19.757 1.00 91.69 95 HIS A N 1
ATOM 706 C CA . HIS A 1 95 ? -13.749 -2.183 20.831 1.00 91.69 95 HIS A CA 1
ATOM 707 C C . HIS A 1 95 ? -13.933 -3.056 22.067 1.00 91.69 95 HIS A C 1
ATOM 709 O O . HIS A 1 95 ? -15.044 -3.197 22.580 1.00 91.69 95 HIS A O 1
ATOM 715 N N . MET A 1 96 ? -12.836 -3.614 22.568 1.00 87.88 96 MET A N 1
ATOM 716 C CA . MET A 1 96 ? -12.835 -4.446 23.761 1.00 87.88 96 MET A CA 1
ATOM 717 C C . MET A 1 96 ? -11.775 -3.976 24.747 1.00 87.88 96 MET A C 1
ATOM 719 O O . MET A 1 96 ? -10.701 -3.503 24.375 1.00 87.88 96 MET A O 1
ATOM 723 N N . ASN A 1 97 ? -12.094 -4.110 26.030 1.00 84.69 97 ASN A N 1
ATOM 724 C CA . ASN A 1 97 ? -11.168 -3.784 27.101 1.00 84.69 97 ASN A CA 1
ATOM 725 C C . ASN A 1 97 ? -10.270 -4.996 27.376 1.00 84.69 97 ASN A C 1
ATOM 727 O O . ASN A 1 97 ? -10.777 -6.067 27.706 1.00 84.69 97 ASN A O 1
ATOM 731 N N . GLY A 1 98 ? -8.949 -4.815 27.295 1.00 78.56 98 GLY A N 1
ATOM 732 C CA . GLY A 1 98 ? -7.971 -5.876 27.569 1.00 78.56 98 GLY A CA 1
ATOM 733 C C . GLY A 1 98 ? -7.950 -6.382 29.015 1.00 78.56 98 GLY A C 1
ATOM 734 O O . GLY A 1 98 ? -7.376 -7.429 29.276 1.00 78.56 98 GLY A O 1
ATOM 735 N N . HIS A 1 99 ? -8.599 -5.682 29.950 1.00 82.25 99 HIS A N 1
ATOM 736 C CA . HIS A 1 99 ? -8.717 -6.110 31.350 1.00 82.25 99 HIS A CA 1
ATOM 737 C C . HIS A 1 99 ? -9.903 -7.060 31.597 1.00 82.25 99 HIS A C 1
ATOM 739 O O . HIS A 1 99 ? -10.135 -7.472 32.734 1.00 82.25 99 HIS A O 1
ATOM 745 N N . MET A 1 100 ? -10.703 -7.364 30.569 1.00 84.62 100 MET A N 1
ATOM 746 C CA . MET A 1 100 ? -11.813 -8.310 30.689 1.00 84.62 100 MET A CA 1
ATOM 747 C C . MET A 1 100 ? -11.293 -9.750 30.825 1.00 84.62 100 MET A C 1
ATOM 749 O O . MET A 1 100 ? -10.268 -10.082 30.235 1.00 84.62 100 MET A O 1
ATOM 753 N N . PRO A 1 101 ? -12.006 -10.633 31.548 1.00 86.94 101 PRO A N 1
ATOM 754 C CA . PRO A 1 101 ? -11.673 -12.054 31.572 1.00 86.94 101 PRO A CA 1
ATOM 755 C C . PRO A 1 101 ? -11.730 -12.672 30.167 1.00 86.94 101 PRO A C 1
ATOM 757 O O . PRO A 1 101 ? -12.663 -12.390 29.413 1.00 86.94 101 PRO A O 1
ATOM 760 N N . ASP A 1 102 ? -10.807 -13.585 29.850 1.00 84.81 102 ASP A N 1
ATOM 761 C CA . ASP A 1 102 ? -10.734 -14.270 28.546 1.00 84.81 102 ASP A CA 1
ATOM 762 C C . ASP A 1 102 ? -12.075 -14.871 28.100 1.00 84.81 102 ASP A C 1
ATOM 764 O O . ASP A 1 102 ? -12.430 -14.790 26.928 1.00 84.81 102 ASP A O 1
ATOM 768 N N . ALA A 1 103 ? -12.851 -15.435 29.032 1.00 85.88 103 ALA A N 1
ATOM 769 C CA . ALA A 1 103 ? -14.162 -16.014 28.737 1.00 85.88 103 ALA A CA 1
ATOM 770 C C . A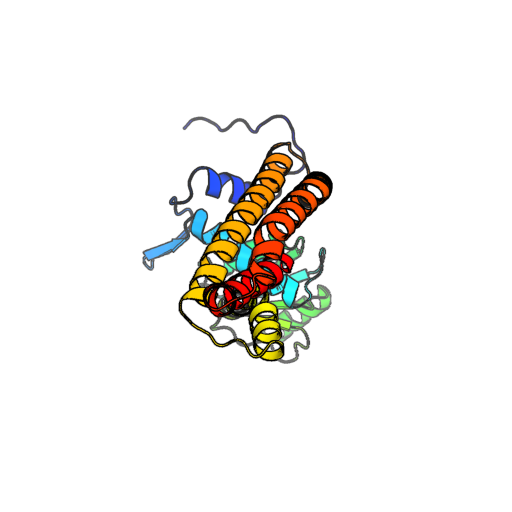LA A 1 103 ? -15.163 -14.977 28.190 1.00 85.88 103 ALA A C 1
ATOM 772 O O . ALA A 1 103 ? -15.932 -15.279 27.280 1.00 85.88 103 ALA A O 1
ATOM 773 N N . GLU A 1 104 ? -15.129 -13.747 28.708 1.00 87.06 104 GLU A N 1
ATOM 774 C CA . GLU A 1 104 ? -15.978 -12.648 28.236 1.00 87.06 104 GLU A CA 1
ATOM 775 C C . GLU A 1 104 ? -15.510 -12.134 26.871 1.00 87.06 104 GLU A C 1
ATOM 777 O O . GLU A 1 104 ? -16.332 -11.849 25.999 1.00 87.06 104 GLU A O 1
ATOM 782 N N . ILE A 1 105 ? -14.191 -12.057 26.665 1.00 87.19 105 ILE A N 1
ATOM 783 C CA . ILE A 1 105 ? -13.599 -11.677 25.376 1.00 87.19 105 ILE A CA 1
ATOM 784 C C . ILE A 1 105 ? -14.006 -12.692 24.301 1.00 87.19 105 ILE A C 1
ATOM 786 O O . ILE A 1 105 ? -14.496 -12.298 23.245 1.00 87.19 105 ILE A O 1
ATOM 790 N N . GLN A 1 106 ? -13.882 -13.992 24.584 1.00 87.06 106 GLN A N 1
ATOM 791 C CA . GLN A 1 106 ? -14.300 -15.059 23.670 1.00 87.06 106 GLN A CA 1
ATOM 792 C C . GLN A 1 106 ? -15.796 -15.004 23.365 1.00 87.06 106 GLN A C 1
ATOM 794 O O . GLN A 1 106 ? -16.186 -15.112 22.203 1.00 87.06 106 GLN A O 1
ATOM 799 N N . ARG A 1 107 ? -16.635 -14.776 24.386 1.00 87.69 107 ARG A N 1
ATOM 800 C CA . ARG A 1 107 ? -18.081 -14.626 24.190 1.00 87.69 107 ARG A CA 1
ATOM 801 C C . ARG A 1 107 ? -18.391 -13.501 23.203 1.00 87.69 107 ARG A C 1
ATOM 803 O O . ARG A 1 107 ? -19.131 -13.721 22.252 1.00 87.69 107 ARG A O 1
ATOM 810 N N . ARG A 1 108 ? -17.785 -12.325 23.382 1.00 89.19 108 ARG A N 1
ATOM 811 C CA . ARG A 1 108 ? -18.002 -11.169 22.495 1.00 89.19 108 ARG A CA 1
ATOM 812 C C . ARG A 1 108 ? -17.469 -11.396 21.089 1.00 89.19 108 ARG A C 1
ATOM 814 O O . ARG A 1 108 ? -18.136 -11.023 20.130 1.00 89.19 108 ARG A O 1
ATOM 821 N N . LEU A 1 109 ? -16.293 -12.012 20.963 1.00 89.19 109 LEU A N 1
ATOM 822 C CA . LEU A 1 109 ? -15.721 -12.383 19.667 1.00 89.19 109 LEU A CA 1
ATOM 823 C C . LEU A 1 109 ? -16.668 -13.304 18.886 1.00 89.19 109 LEU A C 1
ATOM 825 O O . LEU A 1 109 ? -16.877 -13.080 17.696 1.00 89.19 109 LEU A O 1
ATOM 829 N N . ALA A 1 110 ? -17.275 -14.281 19.564 1.00 87.38 110 ALA A N 1
ATOM 830 C CA . ALA A 1 110 ? -18.245 -15.193 18.969 1.00 87.38 110 ALA A CA 1
ATOM 831 C C . ALA A 1 110 ? -19.579 -14.504 18.633 1.00 87.38 110 ALA A C 1
ATOM 833 O O . ALA A 1 110 ? -20.057 -14.626 17.509 1.00 87.38 110 ALA A O 1
ATOM 834 N N . GLU A 1 111 ? -20.160 -13.735 19.563 1.00 90.38 111 GLU A N 1
ATOM 835 C CA . GLU A 1 111 ? -21.413 -12.985 19.347 1.00 90.38 111 GLU A CA 1
ATOM 836 C C . GLU A 1 111 ? -21.306 -12.001 18.180 1.00 90.38 111 GLU A C 1
ATOM 838 O O . GLU A 1 111 ? -22.267 -11.771 17.444 1.00 90.38 111 GLU A O 1
ATOM 843 N N . CYS A 1 112 ? -20.121 -11.422 18.007 1.00 88.56 112 CYS A N 1
ATOM 844 C CA . CYS A 1 112 ? -19.857 -10.476 16.945 1.00 88.56 112 CYS A CA 1
ATOM 845 C C . CYS A 1 112 ? -19.383 -11.127 15.643 1.00 88.56 112 CYS A C 1
ATOM 847 O O . CYS A 1 112 ? -19.253 -10.399 14.665 1.00 88.56 112 CYS A O 1
ATOM 849 N N . ASP A 1 113 ? -19.158 -12.442 15.580 1.00 88.81 113 ASP A N 1
ATOM 850 C CA . ASP A 1 113 ? -18.586 -13.131 14.409 1.00 88.81 113 ASP A CA 1
ATOM 851 C C . ASP A 1 113 ? -17.252 -12.501 13.951 1.00 88.81 113 ASP A C 1
ATOM 853 O O . ASP A 1 113 ? -17.023 -12.184 12.781 1.00 88.81 113 ASP A O 1
ATOM 857 N N . CYS A 1 114 ? -16.373 -12.217 14.915 1.00 86.31 114 CYS A N 1
ATOM 858 C CA . CYS A 1 114 ? -15.057 -11.652 14.642 1.00 86.31 114 CYS A CA 1
ATOM 859 C C . CYS A 1 114 ? -14.076 -12.744 14.217 1.00 86.31 114 CYS A C 1
ATOM 861 O O . CYS A 1 114 ? -13.589 -13.504 15.049 1.00 86.31 114 CYS A O 1
ATOM 863 N N . SER A 1 115 ? -13.694 -12.763 12.941 1.00 84.56 115 SER A N 1
ATOM 864 C CA . SER A 1 115 ? -12.620 -13.631 12.432 1.00 84.56 115 SER A CA 1
ATOM 865 C C . SER A 1 115 ? -11.220 -13.016 12.553 1.00 84.56 115 SER A C 1
ATOM 867 O O . SER A 1 115 ? -10.224 -13.707 12.336 1.00 84.56 115 SER A O 1
ATOM 869 N N . THR A 1 116 ? -11.134 -11.719 12.869 1.00 92.06 116 THR A N 1
ATOM 870 C CA . THR A 1 116 ? -9.880 -10.955 12.907 1.00 92.06 116 THR A CA 1
ATOM 871 C C . THR A 1 116 ? -9.794 -10.107 14.174 1.00 92.06 116 THR A C 1
ATOM 873 O O . THR A 1 116 ? -10.746 -9.412 14.534 1.00 92.06 116 THR A O 1
ATOM 876 N N . LEU A 1 117 ? -8.634 -10.137 14.829 1.00 93.06 117 LEU A N 1
ATOM 877 C CA . LEU A 1 117 ? -8.327 -9.408 16.058 1.00 93.06 117 LEU A CA 1
ATOM 878 C C . LEU A 1 117 ? -7.053 -8.573 15.879 1.00 93.06 117 LEU A C 1
ATOM 880 O O . LEU A 1 117 ? -6.018 -9.097 15.484 1.00 93.06 117 LEU A O 1
ATOM 884 N N . ILE A 1 118 ? -7.091 -7.292 16.233 1.00 94.25 118 ILE A N 1
ATOM 885 C CA . ILE A 1 118 ? -5.900 -6.452 16.379 1.00 94.25 118 ILE A CA 1
ATOM 886 C C . ILE A 1 118 ? -5.693 -6.178 17.863 1.00 94.25 118 ILE A C 1
ATOM 888 O O . ILE A 1 118 ? -6.614 -5.743 18.559 1.00 94.25 118 ILE A O 1
ATOM 892 N N . ARG A 1 119 ? -4.484 -6.437 18.354 1.00 92.19 119 ARG A N 1
ATOM 893 C CA . ARG A 1 119 ? -4.146 -6.333 19.773 1.00 92.19 119 ARG A CA 1
ATOM 894 C C . ARG A 1 119 ? -2.913 -5.473 20.024 1.00 92.19 119 ARG A C 1
ATOM 896 O O . ARG A 1 119 ? -2.042 -5.347 19.163 1.00 92.19 119 ARG A O 1
ATOM 903 N N . SER A 1 120 ? -2.828 -4.936 21.238 1.00 89.19 120 SER A N 1
ATOM 904 C CA . SER A 1 120 ? -1.579 -4.410 21.787 1.00 89.19 120 SER A CA 1
ATOM 905 C C . SER A 1 120 ? -0.500 -5.499 21.796 1.00 89.19 120 SER A C 1
ATOM 907 O O . SER A 1 120 ? -0.782 -6.690 21.973 1.00 89.19 120 SER A O 1
ATOM 909 N N . ARG A 1 121 ? 0.759 -5.080 21.640 1.00 84.75 121 ARG A N 1
ATOM 910 C CA . ARG A 1 121 ? 1.926 -5.969 21.717 1.00 84.75 121 ARG A CA 1
ATOM 911 C C . ARG A 1 121 ? 2.062 -6.662 23.077 1.00 84.75 121 ARG A C 1
ATOM 913 O O . ARG A 1 121 ? 2.620 -7.754 23.136 1.00 84.75 121 ARG A O 1
ATOM 920 N N . PHE A 1 122 ? 1.545 -6.046 24.141 1.00 80.56 122 PHE A N 1
ATOM 921 C CA . PHE A 1 122 ? 1.646 -6.541 25.515 1.00 80.56 122 PHE A CA 1
ATOM 922 C C . PHE A 1 122 ? 0.477 -7.447 25.913 1.00 80.56 122 PHE A C 1
ATOM 924 O O . PHE A 1 122 ? 0.555 -8.150 26.918 1.00 80.56 122 PHE A O 1
ATOM 931 N N . VAL A 1 123 ? -0.590 -7.475 25.111 1.00 81.06 123 VAL A N 1
ATOM 932 C CA . VAL A 1 123 ? -1.757 -8.326 25.350 1.00 81.06 123 VAL A CA 1
ATOM 933 C C . VAL A 1 123 ? -1.576 -9.651 24.611 1.00 81.06 123 VAL A C 1
ATOM 935 O O . VAL A 1 123 ? -1.384 -9.679 23.392 1.00 81.06 123 VAL A O 1
ATOM 938 N N . ALA A 1 124 ? -1.636 -10.763 25.346 1.00 78.94 124 ALA A N 1
ATOM 939 C CA . ALA A 1 124 ? -1.596 -12.103 24.768 1.00 78.94 124 ALA A CA 1
ATOM 940 C C . ALA A 1 124 ? -2.879 -12.397 23.963 1.00 78.94 124 ALA A C 1
ATOM 942 O O . ALA A 1 124 ? -3.947 -11.881 24.301 1.00 78.94 124 ALA A O 1
ATOM 943 N N . PRO A 1 125 ? -2.812 -13.223 22.903 1.00 78.69 125 PRO A N 1
ATOM 944 C CA . PRO A 1 125 ? -4.013 -13.639 22.191 1.00 78.69 125 PRO A CA 1
ATOM 945 C C . PRO A 1 125 ? -4.945 -14.419 23.138 1.00 78.69 125 PRO A C 1
ATOM 947 O O . PRO A 1 125 ? -4.468 -15.273 23.894 1.00 78.69 125 PRO A O 1
ATOM 950 N N . PRO A 1 126 ? -6.263 -14.148 23.112 1.00 79.44 126 PRO A N 1
ATOM 951 C CA . PRO A 1 126 ? -7.201 -14.802 24.011 1.00 79.44 126 PRO A CA 1
ATOM 952 C C . PRO A 1 126 ? -7.257 -16.306 23.718 1.00 79.44 126 PRO A C 1
ATOM 954 O O . PRO A 1 126 ? -7.344 -16.741 22.564 1.00 79.44 126 PRO A O 1
ATOM 957 N N . ARG A 1 127 ? -7.199 -17.123 24.777 1.00 78.00 127 ARG A N 1
ATOM 958 C CA . ARG A 1 127 ? -7.129 -18.588 24.656 1.00 78.00 127 ARG A CA 1
ATOM 959 C C . ARG A 1 127 ? -8.356 -19.131 23.923 1.00 78.00 127 ARG A C 1
ATOM 961 O O . ARG A 1 127 ? -9.478 -18.814 24.302 1.00 78.00 127 ARG A O 1
ATOM 968 N N . GLY A 1 128 ? -8.138 -19.954 22.898 1.00 73.69 128 GLY A N 1
ATOM 969 C CA . GLY A 1 128 ? -9.211 -20.578 22.113 1.00 73.69 128 GLY A CA 1
ATOM 970 C C . GLY A 1 128 ? -9.717 -19.760 20.920 1.00 73.69 128 GLY A C 1
ATOM 971 O O . GLY A 1 128 ? -10.604 -20.232 20.217 1.00 73.69 128 GLY A O 1
ATOM 972 N N . PHE A 1 129 ? -9.155 -18.575 20.646 1.00 81.94 129 PHE A N 1
ATOM 973 C CA . PHE A 1 129 ? -9.480 -17.838 19.425 1.00 81.94 129 PHE A CA 1
ATOM 974 C C . PHE A 1 129 ? -8.833 -18.513 18.208 1.00 81.94 129 PHE A C 1
ATOM 976 O O . PHE A 1 129 ? -7.611 -18.627 18.143 1.00 81.94 129 PHE A O 1
ATOM 983 N N . SER A 1 130 ? -9.646 -18.954 17.248 1.00 80.56 130 SER A N 1
ATOM 984 C CA . SER A 1 130 ? -9.188 -19.619 16.017 1.00 80.56 130 SER A CA 1
ATOM 985 C C . SER A 1 130 ? -9.025 -18.671 14.824 1.00 80.56 130 SER A C 1
ATOM 987 O O . SER A 1 130 ? -8.629 -19.108 13.745 1.00 80.56 130 SER A O 1
ATOM 989 N N . GLY A 1 131 ? -9.390 -17.397 14.986 1.00 85.00 131 GLY A N 1
ATOM 990 C CA . GLY A 1 131 ? -9.254 -16.379 13.951 1.00 85.00 131 GLY A CA 1
ATOM 991 C C . GLY A 1 131 ? -7.831 -15.835 13.836 1.00 85.00 131 GLY A C 1
ATOM 992 O O . GLY A 1 131 ? -6.933 -16.172 14.609 1.00 85.00 131 GLY A O 1
ATOM 993 N N . GLN A 1 132 ? -7.627 -14.946 12.870 1.00 90.38 132 GLN A N 1
ATOM 994 C CA . GLN A 1 132 ? -6.340 -14.281 12.687 1.00 90.38 132 GLN A CA 1
ATOM 995 C C . GLN A 1 132 ? -6.163 -13.176 13.729 1.00 90.38 132 GLN A C 1
ATOM 997 O O . GLN A 1 132 ? -7.086 -12.396 13.973 1.00 90.38 132 GLN A O 1
ATOM 1002 N N . HIS A 1 133 ? -4.976 -13.067 14.320 1.00 91.56 133 HIS A N 1
ATOM 1003 C CA . HIS A 1 133 ? -4.662 -11.997 15.257 1.00 91.56 133 HIS A CA 1
ATOM 1004 C C . HIS A 1 133 ? -3.374 -11.273 14.870 1.00 91.56 133 HIS A C 1
ATOM 1006 O O . HIS A 1 133 ? -2.383 -11.914 14.527 1.00 91.56 133 HIS A O 1
ATOM 1012 N N . PHE A 1 134 ? -3.365 -9.950 15.000 1.00 92.31 134 PHE A N 1
ATOM 1013 C CA . PHE A 1 134 ? -2.237 -9.118 14.600 1.00 92.31 134 PHE A CA 1
ATOM 1014 C C . PHE A 1 134 ? -1.920 -8.040 15.633 1.00 92.31 134 PHE A C 1
ATOM 1016 O O . PHE A 1 134 ? -2.804 -7.508 16.303 1.00 92.31 134 PHE A O 1
ATOM 1023 N N . THR A 1 135 ? -0.654 -7.671 15.725 1.00 92.19 135 THR A N 1
ATOM 1024 C CA . THR A 1 135 ? -0.206 -6.396 16.295 1.00 92.19 135 THR A CA 1
ATOM 1025 C C . THR A 1 135 ? -0.033 -5.364 15.179 1.00 92.19 135 THR A C 1
ATOM 1027 O O . THR A 1 135 ? 0.085 -5.718 14.004 1.00 92.19 135 THR A O 1
ATOM 1030 N N . ILE A 1 136 ? 0.013 -4.073 15.523 1.00 91.50 136 ILE A N 1
ATOM 1031 C CA . ILE A 1 136 ? 0.279 -3.030 14.520 1.00 91.50 136 ILE A CA 1
ATOM 1032 C C . ILE A 1 136 ? 1.627 -3.255 13.829 1.00 91.50 136 ILE A C 1
ATOM 1034 O O . ILE A 1 136 ? 1.698 -3.151 12.610 1.00 91.50 136 ILE A O 1
ATOM 1038 N N . ASP A 1 137 ? 2.672 -3.636 14.561 1.00 89.94 137 ASP A N 1
ATOM 1039 C CA . ASP A 1 137 ? 3.993 -3.878 13.969 1.00 89.94 137 ASP A CA 1
ATOM 1040 C C . ASP A 1 137 ? 4.008 -5.081 13.010 1.00 89.94 137 ASP A C 1
ATOM 1042 O O . ASP A 1 137 ? 4.780 -5.105 12.057 1.00 89.94 137 ASP A O 1
ATOM 1046 N N . GLU A 1 138 ? 3.168 -6.096 13.234 1.00 89.62 138 GLU A N 1
ATOM 1047 C CA . GLU A 1 138 ? 2.994 -7.211 12.290 1.00 89.62 138 GLU A CA 1
ATOM 1048 C C . GLU A 1 138 ? 2.303 -6.756 11.003 1.00 89.62 138 GLU A C 1
ATOM 1050 O O . GLU A 1 138 ? 2.752 -7.113 9.918 1.00 89.62 138 GLU A O 1
ATOM 1055 N N . LEU A 1 139 ? 1.266 -5.919 11.110 1.00 89.25 139 LEU A N 1
ATOM 1056 C CA . LEU A 1 139 ? 0.568 -5.379 9.939 1.00 89.25 139 LEU A CA 1
ATOM 1057 C C . LEU A 1 139 ? 1.444 -4.415 9.134 1.00 89.25 139 LEU A C 1
ATOM 1059 O O . LEU A 1 139 ? 1.358 -4.394 7.910 1.00 89.25 139 LEU A O 1
ATOM 1063 N N . LEU A 1 140 ? 2.295 -3.634 9.805 1.00 87.25 140 LEU A N 1
ATOM 1064 C CA . LEU A 1 140 ? 3.219 -2.710 9.145 1.00 87.25 140 LEU A CA 1
ATOM 1065 C C . LEU A 1 140 ? 4.386 -3.434 8.457 1.00 87.25 140 LEU A C 1
ATOM 1067 O O . LEU A 1 140 ? 4.875 -2.950 7.442 1.00 87.25 140 LEU A O 1
ATOM 1071 N N . ARG A 1 141 ? 4.812 -4.600 8.961 1.00 78.25 141 ARG A N 1
ATOM 1072 C CA . ARG A 1 141 ? 5.903 -5.392 8.361 1.00 78.25 141 ARG A CA 1
ATOM 1073 C C . ARG A 1 141 ? 5.571 -5.990 6.992 1.00 78.25 141 ARG A C 1
ATOM 1075 O O . ARG A 1 141 ? 6.491 -6.313 6.248 1.00 78.25 141 ARG A O 1
ATOM 1082 N N . GLY A 1 142 ? 4.291 -6.118 6.632 1.00 59.97 142 GLY A N 1
ATOM 1083 C CA . GLY A 1 142 ? 3.888 -6.595 5.301 1.00 59.97 142 GLY A CA 1
ATOM 1084 C C . GLY A 1 142 ? 4.408 -5.721 4.148 1.00 59.97 142 GLY A C 1
ATOM 1085 O O . GLY A 1 142 ? 4.647 -6.233 3.055 1.00 59.97 142 GLY A O 1
ATOM 1086 N N . ASP A 1 143 ? 4.656 -4.434 4.412 1.00 56.25 143 ASP A N 1
ATOM 1087 C CA . ASP A 1 143 ? 5.055 -3.422 3.424 1.00 56.25 143 ASP A CA 1
ATOM 1088 C C . ASP A 1 143 ? 6.447 -3.685 2.805 1.00 56.25 143 ASP A C 1
ATOM 1090 O O . ASP A 1 143 ? 6.655 -3.480 1.610 1.00 56.25 143 ASP A O 1
ATOM 1094 N N . GLU A 1 144 ? 7.399 -4.242 3.569 1.00 53.56 144 GLU A N 1
ATOM 1095 C CA . GLU A 1 144 ? 8.772 -4.462 3.076 1.00 53.56 144 GLU A CA 1
ATOM 1096 C C . GLU A 1 144 ? 8.833 -5.512 1.954 1.00 53.56 144 GLU A C 1
ATOM 1098 O O . GLU A 1 144 ? 9.650 -5.402 1.036 1.00 53.56 144 GLU A O 1
ATOM 1103 N N . SER A 1 145 ? 7.932 -6.500 1.983 1.00 50.06 145 SER A N 1
ATOM 1104 C CA . SER A 1 145 ? 7.935 -7.618 1.033 1.00 50.06 145 SER A CA 1
ATOM 1105 C C . SER A 1 145 ? 7.477 -7.239 -0.381 1.00 50.06 145 SER A C 1
ATOM 1107 O O . SER A 1 145 ? 7.924 -7.859 -1.345 1.00 50.06 145 SER A O 1
ATOM 1109 N N . LEU A 1 146 ? 6.638 -6.205 -0.532 1.00 49.50 146 LEU A N 1
ATOM 1110 C CA . LEU A 1 146 ? 6.101 -5.787 -1.836 1.00 49.50 146 LEU A CA 1
ATOM 1111 C C . LEU A 1 146 ? 7.006 -4.827 -2.599 1.00 49.50 146 LEU A C 1
ATOM 1113 O O . LEU A 1 146 ? 6.910 -4.766 -3.822 1.00 49.50 146 LEU A O 1
ATOM 1117 N N . SER A 1 147 ? 7.921 -4.140 -1.912 1.00 54.91 147 SER A N 1
ATOM 1118 C CA . SER A 1 147 ? 8.867 -3.221 -2.556 1.00 54.91 147 SER A CA 1
ATOM 1119 C C . SER A 1 147 ? 9.768 -3.910 -3.596 1.00 54.91 147 SER A C 1
ATOM 1121 O O . SER A 1 147 ? 10.197 -3.278 -4.559 1.00 54.91 147 SER A O 1
ATOM 1123 N N . ALA A 1 148 ? 10.017 -5.217 -3.444 1.00 53.06 148 ALA A N 1
ATOM 1124 C CA . ALA A 1 148 ? 10.928 -5.980 -4.297 1.00 53.06 148 ALA A CA 1
ATOM 1125 C C . ALA A 1 148 ? 10.237 -6.831 -5.378 1.00 53.06 148 ALA A C 1
ATOM 1127 O O . ALA A 1 148 ? 10.910 -7.310 -6.290 1.00 53.06 148 ALA A O 1
ATOM 1128 N N . ILE A 1 149 ? 8.914 -7.021 -5.315 1.00 59.56 149 ILE A N 1
ATOM 1129 C CA . ILE A 1 149 ? 8.184 -7.871 -6.272 1.00 59.56 149 ILE A CA 1
ATOM 1130 C C . ILE A 1 149 ? 8.307 -7.386 -7.728 1.00 59.56 149 ILE A C 1
ATOM 1132 O O . ILE A 1 149 ? 8.504 -8.249 -8.588 1.00 59.56 149 ILE A O 1
ATOM 1136 N N . PRO A 1 150 ? 8.257 -6.070 -8.042 1.00 66.00 150 PRO A N 1
ATOM 1137 C CA . PRO A 1 150 ? 8.231 -5.646 -9.433 1.00 66.00 150 PRO A CA 1
ATOM 1138 C C . PRO A 1 150 ? 9.511 -6.011 -10.183 1.00 66.00 150 PRO A C 1
ATOM 1140 O O . PRO A 1 150 ? 9.416 -6.410 -11.326 1.00 66.00 150 PRO A O 1
ATOM 1143 N N . ILE A 1 151 ? 10.697 -5.965 -9.560 1.00 75.75 151 ILE A N 1
ATOM 1144 C CA . ILE A 1 151 ? 11.977 -6.100 -10.283 1.00 75.75 151 ILE A CA 1
ATOM 1145 C C . ILE A 1 151 ? 12.426 -7.553 -10.521 1.00 75.75 151 ILE A C 1
ATOM 1147 O O . ILE A 1 151 ? 13.283 -7.817 -11.370 1.00 75.75 151 ILE A O 1
ATOM 1151 N N . LEU A 1 152 ? 11.855 -8.516 -9.788 1.00 82.50 152 LEU A N 1
ATOM 1152 C CA . LEU A 1 152 ? 12.230 -9.934 -9.864 1.00 82.50 152 LEU A CA 1
ATOM 1153 C C . LEU A 1 152 ? 12.128 -10.538 -11.277 1.00 82.50 152 LEU A C 1
ATOM 1155 O O . LEU A 1 152 ? 13.066 -11.235 -11.678 1.00 82.50 152 LEU A O 1
ATOM 1159 N N . PRO A 1 153 ? 11.074 -10.274 -12.074 1.00 82.94 153 PRO A N 1
ATOM 1160 C CA . PRO A 1 153 ? 10.979 -10.820 -13.421 1.00 82.94 153 PRO A CA 1
ATOM 1161 C C . PRO A 1 153 ? 12.050 -10.243 -14.361 1.00 82.94 153 PRO A C 1
ATOM 1163 O O . PRO A 1 153 ? 12.498 -10.951 -15.262 1.00 82.94 153 PRO A O 1
ATOM 1166 N N . THR A 1 154 ? 12.538 -9.015 -14.126 1.00 85.88 154 THR A N 1
ATOM 1167 C CA . THR A 1 154 ? 13.633 -8.421 -14.918 1.00 85.88 154 THR A CA 1
ATOM 1168 C C . THR A 1 154 ? 14.920 -9.200 -14.702 1.00 85.88 154 THR A C 1
ATOM 1170 O O . THR A 1 154 ? 15.561 -9.620 -15.663 1.00 85.88 154 THR A O 1
ATOM 1173 N N . PHE A 1 155 ? 15.271 -9.468 -13.443 1.00 87.25 155 PHE A N 1
ATOM 1174 C CA . PHE A 1 155 ? 16.452 -10.269 -13.121 1.00 87.25 155 PHE A CA 1
ATOM 1175 C C . PHE A 1 155 ? 16.328 -11.714 -13.612 1.00 87.25 155 PHE A C 1
ATOM 1177 O O . PHE A 1 155 ? 17.297 -12.264 -14.137 1.00 87.25 155 PHE A O 1
ATOM 1184 N N . ALA A 1 156 ? 15.138 -12.314 -13.509 1.00 85.81 156 ALA A N 1
ATOM 1185 C CA . ALA A 1 156 ? 14.881 -13.652 -14.033 1.00 85.81 156 ALA A CA 1
ATOM 1186 C C . ALA A 1 156 ? 15.097 -13.716 -15.556 1.00 85.81 156 ALA A C 1
ATOM 1188 O O . ALA A 1 156 ? 15.817 -14.586 -16.047 1.00 85.81 156 ALA A O 1
ATOM 1189 N N . ALA A 1 157 ? 14.553 -12.759 -16.305 1.00 85.19 157 ALA A N 1
ATOM 1190 C CA . ALA A 1 157 ? 14.705 -12.692 -17.754 1.00 85.19 157 ALA A CA 1
ATOM 1191 C C . ALA A 1 157 ? 16.143 -12.357 -18.193 1.00 85.19 157 ALA A C 1
ATOM 1193 O O . ALA A 1 157 ? 16.650 -12.964 -19.136 1.00 85.19 157 ALA A O 1
ATOM 1194 N N . MET A 1 158 ? 16.842 -11.464 -17.482 1.00 88.06 158 MET A N 1
ATOM 1195 C CA . MET A 1 158 ? 18.273 -11.215 -17.706 1.00 88.06 158 MET A CA 1
ATOM 1196 C C . MET 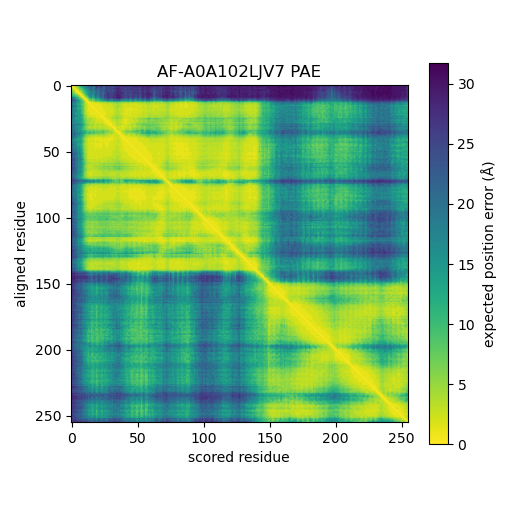A 1 158 ? 19.101 -12.489 -17.506 1.00 88.06 158 MET A C 1
ATOM 1198 O O . MET A 1 158 ? 19.983 -12.775 -18.315 1.00 88.06 158 MET A O 1
ATOM 1202 N N . SER A 1 159 ? 18.788 -13.274 -16.468 1.00 87.06 159 SER A N 1
ATOM 1203 C CA . SER A 1 159 ? 19.466 -14.548 -16.207 1.00 87.06 159 SER A CA 1
ATOM 1204 C C . SER A 1 159 ? 19.230 -15.560 -17.332 1.00 87.06 159 SER A C 1
ATOM 1206 O O . SER A 1 159 ? 20.164 -16.242 -17.750 1.00 87.06 159 SER A O 1
ATOM 1208 N N . TRP A 1 160 ? 18.013 -15.595 -17.887 1.00 88.50 160 TRP A N 1
ATOM 1209 C CA . TRP A 1 160 ? 17.648 -16.477 -18.993 1.00 88.50 160 TRP A CA 1
ATOM 1210 C C . TRP A 1 160 ? 18.349 -16.098 -20.305 1.00 88.50 160 TRP A C 1
ATOM 1212 O O . TRP A 1 160 ? 18.777 -16.974 -21.052 1.00 88.50 160 TRP A O 1
ATOM 1222 N N . LEU A 1 161 ? 18.544 -14.800 -20.549 1.00 84.62 161 LEU A N 1
ATOM 1223 C CA . LEU A 1 161 ? 19.297 -14.277 -21.694 1.00 84.62 161 LEU A CA 1
ATOM 1224 C C . LEU A 1 161 ? 20.825 -14.312 -21.495 1.00 84.62 161 LEU A C 1
ATOM 1226 O O . LEU A 1 161 ? 21.572 -13.916 -22.390 1.00 84.62 161 LEU A O 1
ATOM 1230 N N . GLY A 1 162 ? 21.303 -14.786 -20.338 1.00 85.00 162 GLY A N 1
ATOM 1231 C CA . GLY A 1 162 ? 22.729 -14.879 -20.015 1.00 85.00 162 GLY A CA 1
ATOM 1232 C C . GLY A 1 162 ? 23.407 -13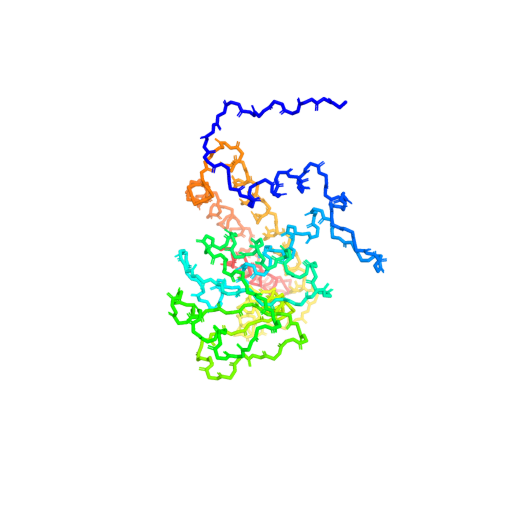.525 -19.786 1.00 85.00 162 GLY A C 1
ATOM 1233 O O . GLY A 1 162 ? 24.624 -13.410 -19.942 1.00 85.00 162 GLY A O 1
ATOM 1234 N N . PHE A 1 163 ? 22.645 -12.484 -19.447 1.00 86.75 163 PHE A N 1
ATOM 1235 C CA . PHE A 1 163 ? 23.189 -11.157 -19.171 1.00 86.75 163 PHE A CA 1
ATOM 1236 C C . PHE A 1 163 ? 23.675 -11.045 -17.729 1.00 86.75 163 PHE A C 1
ATOM 1238 O O . PHE A 1 163 ? 23.024 -11.500 -16.790 1.00 86.75 163 PHE A O 1
ATOM 1245 N N . SER A 1 164 ? 24.827 -10.399 -17.552 1.00 86.06 164 SER A N 1
ATOM 1246 C CA . SER A 1 164 ? 25.378 -10.084 -16.238 1.00 86.06 164 SER A CA 1
ATOM 1247 C C . SER A 1 164 ? 24.981 -8.681 -15.791 1.00 86.06 164 SER A C 1
ATOM 1249 O O . SER A 1 164 ? 24.754 -7.791 -16.608 1.00 86.06 164 SER A O 1
ATOM 1251 N N . LEU A 1 165 ? 24.953 -8.476 -14.475 1.00 87.62 165 LEU A N 1
ATOM 1252 C CA . LEU A 1 165 ? 24.844 -7.153 -13.871 1.00 87.62 165 LEU A CA 1
ATOM 1253 C C . LEU A 1 165 ? 26.152 -6.383 -14.100 1.00 87.62 165 LEU A C 1
ATOM 1255 O O . LEU A 1 165 ? 27.171 -6.657 -13.468 1.00 87.62 165 LEU A O 1
ATOM 1259 N N . ASN A 1 166 ? 26.131 -5.430 -15.024 1.00 88.00 166 ASN A N 1
ATOM 1260 C CA . ASN A 1 166 ? 27.254 -4.557 -15.343 1.00 88.00 166 ASN A CA 1
ATOM 1261 C C . ASN A 1 166 ? 26.799 -3.096 -15.472 1.00 88.00 166 ASN A C 1
ATOM 1263 O O . ASN A 1 166 ? 25.616 -2.783 -15.353 1.00 88.00 166 ASN A O 1
ATOM 1267 N N . THR A 1 167 ? 27.737 -2.181 -15.712 1.00 89.56 167 THR A N 1
ATOM 1268 C CA . THR A 1 167 ? 27.452 -0.740 -15.789 1.00 89.56 167 THR A CA 1
ATOM 1269 C C . THR A 1 167 ? 26.365 -0.396 -16.811 1.00 89.56 167 THR A C 1
ATOM 1271 O O . THR A 1 167 ? 25.559 0.491 -16.554 1.00 89.56 167 THR A O 1
ATOM 1274 N N . LEU A 1 168 ? 26.293 -1.106 -17.941 1.00 89.06 168 LEU A N 1
ATOM 1275 C CA . LEU A 1 168 ? 25.294 -0.842 -18.978 1.00 89.06 168 LEU A CA 1
ATOM 1276 C C . LEU A 1 168 ? 23.917 -1.377 -18.594 1.00 89.06 168 LEU A C 1
ATOM 1278 O O . LEU A 1 168 ? 22.930 -0.670 -18.763 1.00 89.06 168 LEU A O 1
ATOM 1282 N N . THR A 1 169 ? 23.825 -2.580 -18.028 1.00 87.88 169 THR A N 1
ATOM 1283 C CA . THR A 1 169 ? 22.534 -3.093 -17.540 1.00 87.88 169 THR A CA 1
ATOM 1284 C C . THR A 1 169 ? 22.031 -2.289 -16.341 1.00 87.88 169 THR A C 1
ATOM 1286 O O . THR A 1 169 ? 20.834 -2.074 -16.209 1.00 87.88 169 THR A O 1
ATOM 1289 N N . LEU A 1 170 ? 22.933 -1.791 -15.489 1.00 90.75 170 LEU A N 1
ATOM 1290 C CA . LEU A 1 170 ? 22.589 -0.874 -14.399 1.00 90.75 170 LEU A CA 1
ATOM 1291 C C . LEU A 1 170 ? 22.084 0.471 -14.927 1.00 90.75 170 LEU A C 1
ATOM 1293 O O . LEU A 1 170 ? 21.108 0.996 -14.401 1.00 90.75 170 LEU A O 1
ATOM 1297 N N . LEU A 1 171 ? 22.703 1.005 -15.983 1.00 90.19 171 LEU A N 1
ATOM 1298 C CA . LEU A 1 171 ? 22.224 2.213 -16.652 1.00 90.19 171 LEU A CA 1
ATOM 1299 C C . LEU A 1 171 ? 20.829 1.997 -17.261 1.00 90.19 171 LEU A C 1
ATOM 1301 O O . LEU A 1 171 ? 19.961 2.847 -17.093 1.00 90.19 171 LEU A O 1
ATOM 1305 N N . ALA A 1 172 ? 20.601 0.854 -17.918 1.00 88.88 172 ALA A N 1
ATOM 1306 C CA . ALA A 1 172 ? 19.291 0.473 -18.452 1.00 88.88 172 ALA A CA 1
ATOM 1307 C C . ALA A 1 172 ? 18.228 0.419 -17.346 1.00 88.88 172 ALA A C 1
ATOM 1309 O O . ALA A 1 172 ? 17.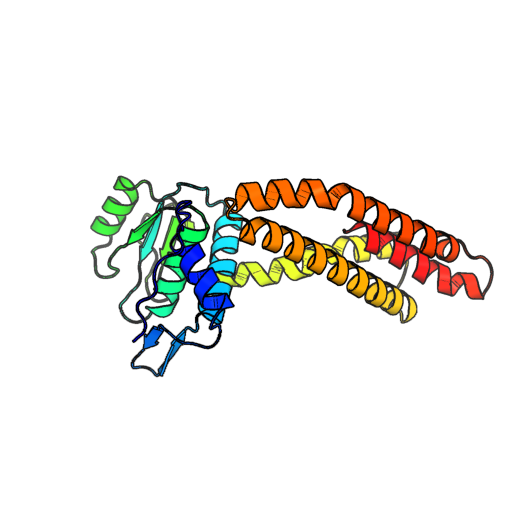177 1.046 -17.465 1.00 88.88 172 ALA A 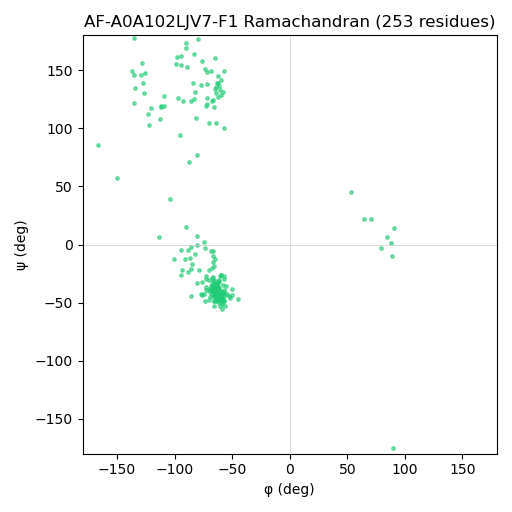O 1
ATOM 1310 N N . LEU A 1 173 ? 18.531 -0.267 -16.239 1.00 89.31 173 LEU A N 1
ATOM 1311 C CA . LEU A 1 173 ? 17.646 -0.347 -15.077 1.00 89.31 173 LEU A CA 1
ATOM 1312 C C . LEU A 1 173 ? 17.354 1.036 -14.488 1.00 89.31 173 LEU A C 1
ATOM 1314 O O . LEU A 1 173 ? 16.199 1.336 -14.218 1.00 89.31 173 LEU A O 1
ATOM 1318 N N . ALA A 1 174 ? 18.361 1.898 -14.329 1.00 89.88 174 ALA A N 1
ATOM 1319 C CA . ALA A 1 174 ? 18.170 3.242 -13.782 1.00 89.88 174 ALA A CA 1
ATOM 1320 C C . ALA A 1 174 ? 17.236 4.099 -14.655 1.00 89.88 174 ALA A C 1
ATOM 1322 O O . ALA A 1 174 ? 16.350 4.771 -14.129 1.00 89.88 174 ALA A O 1
ATOM 1323 N N . VAL A 1 175 ? 17.402 4.038 -15.981 1.00 89.81 175 VAL A N 1
ATOM 1324 C CA . VAL A 1 175 ? 16.527 4.734 -16.938 1.00 89.81 175 VAL A CA 1
ATOM 1325 C C . VAL A 1 175 ? 15.098 4.207 -16.841 1.00 89.81 175 VAL A C 1
ATOM 1327 O O . VAL A 1 175 ? 14.165 4.996 -16.712 1.00 89.81 175 VAL A O 1
ATOM 1330 N N . VAL A 1 176 ? 14.916 2.885 -16.858 1.00 86.81 176 VAL A N 1
ATOM 1331 C CA . VAL A 1 176 ? 13.574 2.295 -16.796 1.00 86.81 176 VAL A CA 1
ATOM 1332 C C . VAL A 1 176 ? 12.899 2.549 -15.452 1.00 86.81 176 VAL A C 1
ATOM 1334 O O . VAL A 1 176 ? 11.711 2.837 -15.440 1.00 86.81 176 VAL A O 1
ATOM 1337 N N . ILE A 1 177 ? 13.629 2.519 -14.336 1.00 87.19 177 ILE A N 1
ATOM 1338 C CA . ILE A 1 177 ? 13.072 2.863 -13.020 1.00 87.19 177 ILE A CA 1
ATOM 1339 C C . ILE A 1 177 ? 12.555 4.304 -13.011 1.00 87.19 177 ILE A C 1
ATOM 1341 O O . ILE A 1 177 ? 11.443 4.527 -12.545 1.00 87.19 177 ILE A O 1
ATOM 1345 N N . GLY A 1 178 ? 13.311 5.270 -13.546 1.00 86.44 178 GLY A N 1
ATOM 1346 C CA . GLY A 1 178 ? 12.841 6.660 -13.637 1.00 86.44 178 GLY A CA 1
ATOM 1347 C C . GLY A 1 178 ? 11.544 6.770 -14.439 1.00 86.44 178 GLY A C 1
ATOM 1348 O O . GLY A 1 178 ? 10.566 7.346 -13.981 1.00 86.44 178 GLY A O 1
ATOM 1349 N N . ILE A 1 179 ? 11.509 6.092 -15.584 1.00 85.56 179 ILE A N 1
ATOM 1350 C CA . ILE A 1 179 ? 10.340 6.022 -16.459 1.00 85.56 179 ILE A CA 1
ATOM 1351 C C . ILE A 1 179 ? 9.148 5.339 -15.749 1.00 85.56 179 ILE A C 1
ATOM 1353 O O . ILE A 1 179 ? 8.017 5.799 -15.861 1.00 85.56 179 ILE A O 1
ATOM 1357 N N . LEU A 1 180 ? 9.360 4.261 -14.989 1.00 82.94 180 LEU A N 1
ATOM 1358 C CA . LEU A 1 180 ? 8.317 3.585 -14.201 1.00 82.94 180 LEU A CA 1
ATOM 1359 C C . LEU A 1 180 ? 7.736 4.487 -13.104 1.00 82.94 180 LEU A C 1
ATOM 1361 O O . LEU A 1 180 ? 6.522 4.514 -12.914 1.00 82.94 180 LEU A O 1
ATOM 1365 N N . VAL A 1 181 ? 8.594 5.222 -12.392 1.00 84.44 181 VAL A N 1
ATOM 1366 C CA . VAL A 1 181 ? 8.173 6.137 -11.322 1.00 84.44 181 VAL A CA 1
ATOM 1367 C C . VAL A 1 181 ? 7.342 7.289 -11.883 1.00 84.44 181 VAL A C 1
ATOM 1369 O O . VAL A 1 181 ? 6.319 7.620 -11.288 1.00 84.44 181 VAL A O 1
ATOM 1372 N N . ASP A 1 182 ? 7.733 7.856 -13.027 1.00 85.88 182 ASP A N 1
ATOM 1373 C CA . ASP A 1 182 ? 6.993 8.949 -13.666 1.00 85.88 182 ASP A CA 1
ATOM 1374 C C . ASP A 1 182 ? 5.551 8.536 -14.017 1.00 85.88 182 ASP A C 1
ATOM 1376 O O . ASP A 1 182 ? 4.605 9.254 -13.689 1.00 85.88 182 ASP A O 1
ATOM 1380 N N . ASP A 1 183 ? 5.354 7.352 -14.604 1.00 84.12 183 ASP A N 1
ATOM 1381 C CA . ASP A 1 183 ? 4.010 6.847 -14.925 1.00 84.12 183 ASP A CA 1
ATOM 1382 C C . ASP A 1 183 ? 3.185 6.555 -13.663 1.00 84.12 183 ASP A C 1
ATOM 1384 O O . ASP A 1 183 ? 2.004 6.904 -13.607 1.00 84.12 183 ASP A O 1
ATOM 1388 N N . ALA A 1 184 ? 3.805 5.983 -12.625 1.00 83.31 184 ALA A N 1
ATOM 1389 C CA . ALA A 1 184 ? 3.132 5.729 -11.351 1.00 83.31 184 ALA A CA 1
ATOM 1390 C C . ALA A 1 184 ? 2.672 7.032 -10.671 1.00 83.31 184 ALA A C 1
ATOM 1392 O O . ALA A 1 184 ? 1.604 7.072 -10.056 1.00 83.31 184 ALA A O 1
ATOM 1393 N N . ILE A 1 185 ? 3.448 8.116 -10.797 1.00 86.50 185 ILE A N 1
ATOM 1394 C CA . ILE A 1 185 ? 3.048 9.441 -10.304 1.00 86.50 185 ILE A CA 1
ATOM 1395 C C . ILE A 1 185 ? 1.806 9.926 -11.056 1.00 86.50 185 ILE A C 1
ATOM 1397 O O . ILE A 1 185 ? 0.834 10.321 -10.409 1.00 86.50 185 ILE A O 1
ATOM 1401 N N . VAL A 1 186 ? 1.799 9.844 -12.392 1.00 87.69 186 VAL A N 1
ATOM 1402 C CA . VAL A 1 186 ? 0.648 10.255 -13.216 1.00 87.69 186 VAL A CA 1
ATOM 1403 C C . VAL A 1 186 ? -0.610 9.458 -12.855 1.00 87.69 186 VAL A C 1
ATOM 1405 O O . VAL A 1 186 ? -1.695 10.035 -12.748 1.00 87.69 186 VAL A O 1
ATOM 1408 N N . GLU A 1 187 ? -0.484 8.152 -12.610 1.00 85.62 187 GLU A N 1
ATOM 1409 C CA . GLU A 1 187 ? -1.619 7.314 -12.217 1.00 85.62 187 GLU A CA 1
ATOM 1410 C C . GLU A 1 187 ? -2.205 7.717 -10.862 1.00 85.62 187 GLU A C 1
ATOM 1412 O O . GLU A 1 187 ? -3.419 7.918 -10.730 1.00 85.62 187 GLU A O 1
ATOM 1417 N N . VAL A 1 188 ? -1.343 7.914 -9.863 1.00 83.56 188 VAL A N 1
ATOM 1418 C CA . VAL A 1 188 ? -1.762 8.370 -8.532 1.00 83.56 188 VAL A CA 1
ATOM 1419 C C . VAL A 1 188 ? -2.407 9.755 -8.602 1.00 83.56 188 VAL A C 1
ATOM 1421 O O . VAL A 1 188 ? -3.425 9.996 -7.944 1.00 83.56 188 VAL A O 1
ATOM 1424 N N . GLU A 1 189 ? -1.858 10.663 -9.406 1.00 85.75 189 GLU A N 1
ATOM 1425 C CA . GLU A 1 189 ? -2.426 11.995 -9.611 1.00 85.75 189 GLU A CA 1
ATOM 1426 C C . GLU A 1 189 ? -3.805 11.937 -10.268 1.00 85.75 189 GLU A C 1
ATOM 1428 O O . GLU A 1 189 ? -4.712 12.652 -9.830 1.00 85.75 189 GLU A O 1
ATOM 1433 N N . ASN A 1 190 ? -4.008 11.052 -11.248 1.00 86.25 190 ASN A N 1
ATOM 1434 C CA . ASN A 1 190 ? -5.311 10.890 -11.886 1.00 86.25 190 ASN A CA 1
ATOM 1435 C C . ASN A 1 190 ? -6.368 10.340 -10.916 1.00 86.25 190 ASN A C 1
ATOM 1437 O O . ASN A 1 190 ? -7.498 10.840 -10.872 1.00 86.25 190 ASN A O 1
ATOM 1441 N N . ILE A 1 191 ? -6.000 9.352 -10.090 1.00 83.94 191 ILE A N 1
ATOM 1442 C CA . ILE A 1 191 ? -6.878 8.821 -9.036 1.00 83.94 191 ILE A CA 1
ATOM 1443 C C . ILE A 1 191 ? -7.226 9.928 -8.034 1.00 83.94 191 ILE A C 1
ATOM 1445 O O . ILE A 1 191 ? -8.391 10.086 -7.656 1.00 83.94 191 ILE A O 1
ATOM 1449 N N . GLU A 1 192 ? -6.246 10.730 -7.610 1.00 83.00 192 GLU A N 1
ATOM 1450 C CA . GLU A 1 192 ? -6.479 11.830 -6.672 1.00 83.00 192 GLU A CA 1
ATOM 1451 C C . GLU A 1 192 ? -7.345 12.938 -7.293 1.00 83.00 192 GLU A C 1
ATOM 1453 O O . GLU A 1 192 ? -8.210 13.488 -6.606 1.00 83.00 192 GLU A O 1
ATOM 1458 N N . ALA A 1 193 ? -7.185 13.238 -8.584 1.00 84.00 193 ALA A N 1
ATOM 1459 C CA . ALA A 1 193 ? -8.046 14.171 -9.309 1.00 84.00 193 ALA A CA 1
ATOM 1460 C C . ALA A 1 193 ? -9.505 13.684 -9.316 1.00 84.00 193 ALA A C 1
ATOM 1462 O O . ALA A 1 193 ? -10.420 14.426 -8.938 1.00 84.00 193 ALA A O 1
ATOM 1463 N N . HIS A 1 194 ? -9.721 12.403 -9.623 1.00 84.75 194 HIS A N 1
ATOM 1464 C CA . HIS A 1 194 ? -11.034 11.767 -9.552 1.00 84.75 194 HIS A CA 1
ATOM 1465 C C . HIS A 1 194 ? -11.602 11.739 -8.133 1.00 84.75 194 HIS A C 1
ATOM 1467 O O . HIS A 1 194 ? -12.809 11.914 -7.945 1.00 84.75 194 HIS A O 1
ATOM 1473 N N . ARG A 1 195 ? -10.764 11.558 -7.111 1.00 75.25 195 ARG A N 1
ATOM 1474 C CA . ARG A 1 195 ? -11.187 11.604 -5.705 1.00 75.25 195 ARG A CA 1
ATOM 1475 C C . ARG A 1 195 ? -11.628 13.009 -5.290 1.00 75.25 195 ARG A C 1
ATOM 1477 O O . ARG A 1 195 ? -12.638 13.162 -4.606 1.00 75.25 195 ARG A O 1
ATOM 1484 N N . ARG A 1 196 ? -10.926 14.051 -5.748 1.00 76.50 196 ARG A N 1
ATOM 1485 C CA . ARG A 1 196 ? -11.277 15.460 -5.482 1.00 76.50 196 ARG A CA 1
ATOM 1486 C C . ARG A 1 196 ? -12.595 15.892 -6.125 1.00 76.50 196 ARG A C 1
ATOM 1488 O O . ARG A 1 196 ? -13.187 16.858 -5.659 1.00 76.50 196 ARG A O 1
ATOM 1495 N N . SER A 1 197 ? -13.084 15.159 -7.126 1.00 76.06 197 SER A N 1
ATOM 1496 C CA . SER A 1 197 ? -14.396 15.398 -7.748 1.00 76.06 197 SER A CA 1
ATOM 1497 C C . SER A 1 197 ? -15.603 14.951 -6.899 1.00 76.06 197 SER A C 1
ATOM 1499 O O . SER A 1 197 ? -16.739 15.066 -7.348 1.00 76.06 197 SER A O 1
ATOM 1501 N N . GLY A 1 198 ? -15.385 14.443 -5.676 1.00 69.81 198 GLY A N 1
ATOM 1502 C CA . GLY A 1 198 ? -16.455 14.051 -4.744 1.00 69.81 198 GLY A CA 1
ATOM 1503 C C . GLY A 1 198 ? -17.010 12.637 -4.959 1.00 69.81 198 GLY A C 1
ATOM 1504 O O . GLY A 1 198 ? -17.976 12.243 -4.305 1.00 69.81 198 GLY A O 1
ATOM 1505 N N . LYS A 1 199 ? -16.406 11.853 -5.858 1.00 71.19 199 LYS A N 1
ATOM 1506 C CA . LYS A 1 199 ? -16.752 10.445 -6.098 1.00 71.19 199 LYS A CA 1
ATOM 1507 C C . LYS A 1 199 ? -16.255 9.556 -4.945 1.00 71.19 199 LYS A C 1
ATOM 1509 O O . LYS A 1 199 ? -15.251 9.842 -4.299 1.00 71.19 199 LYS A O 1
ATOM 1514 N N . SER A 1 200 ? -16.948 8.442 -4.694 1.00 66.06 200 SER A N 1
ATOM 1515 C CA . SER A 1 200 ? -16.472 7.401 -3.769 1.00 66.06 200 SER A CA 1
ATOM 1516 C C . SER A 1 200 ? -15.151 6.797 -4.263 1.00 66.06 200 SER A C 1
ATOM 1518 O O . SER A 1 200 ? -15.044 6.562 -5.465 1.00 66.06 200 SER A O 1
ATOM 1520 N N . ILE A 1 201 ? -14.228 6.430 -3.361 1.00 67.38 201 ILE A N 1
ATOM 1521 C CA . ILE A 1 201 ? -12.893 5.871 -3.688 1.00 67.38 201 ILE A CA 1
ATOM 1522 C C . ILE A 1 201 ? -12.950 4.791 -4.775 1.00 67.38 201 ILE A C 1
ATOM 1524 O O . ILE A 1 201 ? -12.186 4.853 -5.730 1.00 67.38 201 ILE A O 1
ATOM 1528 N N . ARG A 1 202 ? -13.883 3.834 -4.668 1.00 71.44 202 ARG A N 1
ATOM 1529 C CA . ARG A 1 202 ? -14.046 2.766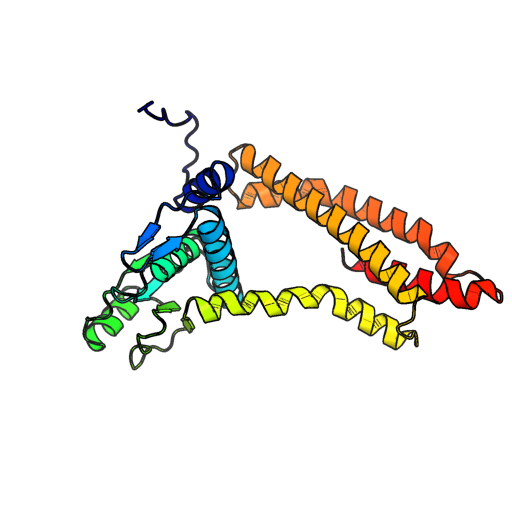 -5.668 1.00 71.44 202 ARG A CA 1
ATOM 1530 C C . ARG A 1 202 ? -14.275 3.314 -7.072 1.00 71.44 202 ARG A C 1
ATOM 1532 O O . ARG A 1 202 ? -13.538 2.987 -7.987 1.00 71.44 202 ARG A O 1
ATOM 1539 N N . ARG A 1 203 ? -15.263 4.193 -7.202 1.00 74.25 203 ARG A N 1
ATOM 1540 C CA . ARG A 1 203 ? -15.630 4.812 -8.474 1.00 74.25 203 ARG A CA 1
ATOM 1541 C C . ARG A 1 203 ? -14.532 5.732 -9.003 1.00 74.25 203 ARG A C 1
ATOM 1543 O O . ARG A 1 203 ? -14.307 5.772 -10.201 1.00 74.25 203 ARG A O 1
ATOM 1550 N N . SER A 1 204 ? -13.829 6.442 -8.118 1.00 79.00 204 SER A N 1
ATOM 1551 C CA . SER A 1 204 ? -12.669 7.252 -8.505 1.00 79.00 204 SER A CA 1
ATOM 1552 C C . SER A 1 204 ? -11.554 6.400 -9.104 1.00 79.00 204 SER A C 1
ATOM 1554 O O . SER A 1 204 ? -10.978 6.800 -10.105 1.00 79.00 204 SER A O 1
ATOM 1556 N N . VAL A 1 205 ? -11.274 5.234 -8.516 1.00 80.56 205 VAL A N 1
ATOM 1557 C CA . VAL A 1 205 ? -10.279 4.285 -9.032 1.00 80.56 205 VAL A CA 1
ATOM 1558 C C . VAL A 1 205 ? -10.754 3.656 -10.344 1.00 80.56 205 VAL A C 1
ATOM 1560 O O . VAL A 1 205 ? -9.992 3.613 -11.299 1.00 80.56 205 VAL A O 1
ATOM 1563 N N . GLU A 1 206 ? -12.014 3.220 -10.426 1.00 84.06 206 GLU A N 1
ATOM 1564 C CA . GLU A 1 206 ? -12.585 2.632 -11.648 1.00 84.06 206 GLU A CA 1
ATOM 1565 C C . GLU A 1 206 ? -12.535 3.598 -12.839 1.00 84.06 206 GLU A C 1
ATOM 1567 O O . GLU A 1 206 ? -12.100 3.205 -13.921 1.00 84.06 206 GLU A O 1
ATOM 1572 N N . ASP A 1 207 ? -12.944 4.854 -12.643 1.00 84.31 207 ASP A N 1
ATOM 1573 C CA . ASP A 1 207 ? -12.911 5.877 -13.691 1.00 84.31 207 ASP A CA 1
ATOM 1574 C C . ASP A 1 207 ? -11.459 6.217 -14.082 1.00 84.31 207 ASP A C 1
ATOM 1576 O O . ASP A 1 207 ? -11.134 6.266 -15.269 1.00 84.31 207 ASP A O 1
ATOM 1580 N N . ALA A 1 208 ? -10.567 6.376 -13.095 1.00 84.94 208 ALA A N 1
ATOM 1581 C CA . ALA A 1 208 ? -9.163 6.703 -13.339 1.00 84.94 208 ALA A CA 1
ATOM 1582 C C . ALA A 1 208 ? -8.423 5.606 -14.125 1.00 84.94 208 ALA A C 1
ATOM 1584 O O . ALA A 1 208 ? -7.640 5.920 -15.023 1.00 84.94 208 ALA A O 1
ATOM 1585 N N . ILE A 1 209 ? -8.700 4.329 -13.833 1.00 85.00 209 ILE A N 1
ATOM 1586 C CA . ILE A 1 209 ? -8.124 3.188 -14.563 1.00 85.00 209 ILE A CA 1
ATOM 1587 C C . ILE A 1 209 ? -8.583 3.191 -16.027 1.00 85.00 209 ILE A C 1
ATOM 1589 O O . ILE A 1 209 ? -7.770 2.971 -16.927 1.00 85.00 209 ILE A O 1
ATOM 1593 N N . HIS A 1 210 ? -9.867 3.463 -16.290 1.00 85.50 210 HIS A N 1
ATOM 1594 C CA . HIS A 1 210 ? -10.389 3.491 -17.662 1.00 85.50 210 HIS A CA 1
ATOM 1595 C C . HIS A 1 210 ? -9.756 4.594 -18.516 1.00 85.50 210 HIS A C 1
ATOM 1597 O O . HIS A 1 210 ? -9.568 4.401 -19.716 1.00 85.50 210 HIS A O 1
ATOM 1603 N N . GLU A 1 211 ? -9.417 5.733 -17.916 1.00 85.38 211 GLU A N 1
ATOM 1604 C CA . GLU A 1 211 ? -8.800 6.852 -18.631 1.00 85.38 211 GLU A CA 1
ATOM 1605 C C . GLU A 1 211 ? -7.311 6.617 -18.937 1.00 85.38 211 GLU A C 1
ATOM 1607 O O . GLU A 1 211 ? -6.813 7.046 -19.977 1.00 85.38 211 GLU A O 1
ATOM 1612 N N . ILE A 1 212 ? -6.606 5.889 -18.067 1.00 84.81 212 ILE A N 1
ATOM 1613 C CA . ILE A 1 212 ? -5.148 5.698 -18.145 1.00 84.81 212 ILE A CA 1
ATOM 1614 C C . ILE A 1 212 ? -4.730 4.508 -19.011 1.00 84.81 212 ILE A C 1
ATOM 1616 O O . ILE A 1 212 ? -3.623 4.509 -19.557 1.00 84.81 212 ILE A O 1
ATOM 1620 N N . ALA A 1 213 ? -5.606 3.518 -19.195 1.00 81.62 213 ALA A N 1
ATOM 1621 C CA . ALA A 1 213 ? -5.262 2.281 -19.894 1.00 81.62 213 ALA A CA 1
ATOM 1622 C C . ALA A 1 213 ? -4.682 2.515 -21.303 1.00 81.62 213 ALA A C 1
ATOM 1624 O O . ALA A 1 213 ? -3.693 1.889 -21.685 1.00 81.62 213 ALA A O 1
ATOM 1625 N N . LEU A 1 214 ? -5.263 3.436 -22.080 1.00 85.94 214 LEU A N 1
ATOM 1626 C CA . LEU A 1 214 ? -4.793 3.728 -23.436 1.00 85.94 214 LEU A CA 1
ATOM 1627 C C . LEU A 1 214 ? -3.462 4.517 -23.452 1.00 85.94 214 LEU A C 1
ATOM 1629 O O . LEU A 1 214 ? -2.545 4.089 -24.161 1.00 85.94 214 LEU A O 1
ATOM 1633 N N . PRO A 1 215 ? -3.303 5.616 -22.683 1.00 87.50 215 PRO A N 1
ATOM 1634 C CA . PRO A 1 215 ? -2.021 6.306 -22.536 1.00 87.50 215 PRO A CA 1
ATOM 1635 C C . PRO A 1 215 ? -0.849 5.399 -22.140 1.00 87.50 215 PRO A C 1
ATOM 1637 O O . PRO A 1 215 ? 0.205 5.480 -22.770 1.00 87.50 215 PRO A O 1
ATOM 1640 N N . VAL A 1 216 ? -1.028 4.509 -21.158 1.00 83.88 216 VAL A N 1
ATOM 1641 C CA . VAL A 1 216 ? 0.051 3.632 -20.657 1.00 83.88 216 VAL A CA 1
ATOM 1642 C C . VAL A 1 216 ? 0.513 2.632 -21.714 1.00 83.88 216 VAL A C 1
ATOM 1644 O O . VAL A 1 216 ? 1.712 2.388 -21.879 1.00 83.88 216 VAL A O 1
ATOM 1647 N N . VAL A 1 217 ? -0.418 2.073 -22.489 1.00 85.62 217 VAL A N 1
ATOM 1648 C CA . VAL A 1 217 ? -0.057 1.192 -23.608 1.00 85.62 217 VAL A CA 1
ATOM 1649 C C . VAL A 1 217 ? 0.716 1.974 -24.672 1.00 85.62 217 VAL A C 1
ATOM 1651 O O . VAL A 1 217 ? 1.735 1.491 -25.168 1.00 85.62 217 VAL A O 1
ATOM 1654 N N . ALA A 1 218 ? 0.287 3.198 -24.992 1.00 88.81 218 ALA A N 1
ATOM 1655 C CA . ALA A 1 218 ? 0.956 4.033 -25.985 1.00 88.81 218 ALA A CA 1
ATOM 1656 C C . ALA A 1 218 ? 2.394 4.404 -25.573 1.00 88.81 218 ALA A C 1
ATOM 1658 O O . ALA A 1 218 ? 3.311 4.284 -26.390 1.00 88.81 218 ALA A O 1
ATOM 1659 N N . THR A 1 219 ? 2.618 4.799 -24.315 1.00 87.88 219 THR A N 1
ATOM 1660 C CA . THR A 1 219 ? 3.963 5.119 -23.803 1.00 87.88 219 THR A CA 1
ATOM 1661 C C . THR A 1 219 ? 4.856 3.881 -23.771 1.00 87.88 219 THR A C 1
ATOM 1663 O O . THR A 1 219 ? 6.005 3.940 -24.212 1.00 87.88 219 THR A O 1
ATOM 1666 N N . THR A 1 220 ? 4.318 2.729 -23.366 1.00 87.19 220 THR A N 1
ATOM 1667 C CA . THR A 1 220 ? 5.045 1.451 -23.381 1.00 87.19 220 THR A CA 1
ATOM 1668 C C . THR A 1 220 ? 5.463 1.059 -24.801 1.00 87.19 220 THR A C 1
ATOM 1670 O O . THR A 1 220 ? 6.624 0.718 -25.030 1.00 87.19 220 THR A O 1
ATOM 1673 N N . MET A 1 221 ? 4.567 1.176 -25.790 1.00 88.38 221 MET A N 1
ATOM 1674 C CA . MET A 1 221 ? 4.905 0.909 -27.195 1.00 88.38 221 MET A CA 1
ATOM 1675 C C . MET A 1 221 ? 5.962 1.881 -27.730 1.00 88.38 221 MET A C 1
ATOM 1677 O O . MET A 1 221 ? 6.854 1.456 -28.465 1.00 88.38 221 MET A O 1
ATOM 1681 N N . ALA A 1 222 ? 5.906 3.159 -27.347 1.00 89.75 222 ALA A N 1
ATOM 1682 C CA . ALA A 1 222 ? 6.919 4.140 -27.727 1.00 89.75 222 ALA A CA 1
ATOM 1683 C C . ALA A 1 222 ? 8.305 3.771 -27.169 1.00 89.75 222 ALA A C 1
ATOM 1685 O O . ALA A 1 222 ? 9.296 3.821 -27.895 1.00 89.75 222 ALA A O 1
ATOM 1686 N N . LEU A 1 223 ? 8.376 3.330 -25.911 1.00 88.44 223 LEU A N 1
ATOM 1687 C CA . LEU A 1 223 ? 9.624 2.891 -25.279 1.00 88.44 223 LEU A CA 1
ATOM 1688 C C . LEU A 1 223 ? 10.195 1.642 -25.953 1.00 88.44 223 LEU A C 1
ATOM 1690 O O . LEU A 1 223 ? 11.391 1.596 -26.251 1.00 88.44 223 LEU A O 1
ATOM 1694 N N . VAL A 1 224 ? 9.345 0.661 -26.269 1.00 88.69 224 VAL A N 1
ATOM 1695 C CA . VAL A 1 224 ? 9.757 -0.507 -27.058 1.00 88.69 224 VAL A CA 1
ATOM 1696 C C . VAL A 1 224 ? 10.279 -0.064 -28.427 1.00 88.69 224 VAL A C 1
ATOM 1698 O O . VAL A 1 224 ? 11.357 -0.494 -28.823 1.00 88.69 224 VAL A O 1
ATOM 1701 N N . ALA A 1 225 ? 9.591 0.840 -29.128 1.00 90.00 225 ALA A N 1
ATOM 1702 C CA . ALA A 1 225 ? 10.029 1.340 -30.432 1.00 90.00 225 ALA A CA 1
ATOM 1703 C C . ALA A 1 225 ? 11.386 2.070 -30.382 1.00 90.00 225 ALA A C 1
ATOM 1705 O O . ALA A 1 225 ? 12.156 1.990 -31.339 1.00 90.00 225 ALA A O 1
ATOM 1706 N N . VAL A 1 226 ? 11.701 2.742 -29.270 1.00 88.94 226 VAL A N 1
ATOM 1707 C CA . VAL A 1 226 ? 12.981 3.437 -29.062 1.00 88.94 226 VAL A CA 1
ATOM 1708 C C . VAL A 1 226 ? 14.118 2.464 -28.736 1.00 88.94 226 VAL A C 1
ATOM 1710 O O . VAL A 1 226 ? 15.209 2.603 -29.287 1.00 88.94 226 VAL A O 1
ATOM 1713 N N . PHE A 1 227 ? 13.890 1.475 -27.865 1.00 87.44 227 PHE A N 1
ATOM 1714 C CA . PHE A 1 227 ? 14.961 0.599 -27.365 1.00 87.44 227 PHE A CA 1
ATOM 1715 C C . PHE A 1 227 ? 15.144 -0.704 -28.151 1.00 87.44 227 PHE A C 1
ATOM 1717 O O . PHE A 1 227 ? 16.236 -1.280 -28.135 1.00 87.44 227 PHE A O 1
ATOM 1724 N N . LEU A 1 228 ? 14.124 -1.165 -28.876 1.00 87.44 228 LEU A N 1
ATOM 1725 C CA . LEU A 1 228 ? 14.202 -2.384 -29.682 1.00 87.44 228 LEU A CA 1
ATOM 1726 C C . LEU A 1 228 ? 15.277 -2.312 -30.788 1.00 87.44 228 LEU A C 1
ATOM 1728 O O . LEU A 1 228 ? 16.028 -3.279 -30.930 1.00 87.44 228 LEU A O 1
ATOM 1732 N N . PRO A 1 229 ? 15.463 -1.196 -31.525 1.00 86.56 229 PRO A N 1
ATOM 1733 C CA . PRO A 1 229 ? 16.567 -1.074 -32.477 1.00 86.56 229 PRO A CA 1
ATOM 1734 C C . PRO A 1 229 ? 17.933 -1.240 -31.800 1.00 86.56 229 PRO A C 1
ATOM 1736 O O . PRO A 1 229 ? 18.792 -1.963 -32.301 1.00 86.56 229 PRO A O 1
ATOM 1739 N N . THR A 1 230 ? 18.110 -0.652 -30.613 1.00 85.56 230 THR A N 1
ATOM 1740 C CA . THR A 1 230 ? 19.334 -0.777 -29.807 1.00 85.56 230 THR A CA 1
ATOM 1741 C C . THR A 1 230 ? 19.591 -2.224 -29.378 1.00 85.56 230 THR A C 1
ATOM 1743 O O . THR A 1 230 ? 20.732 -2.683 -29.413 1.00 85.56 230 THR A O 1
ATOM 1746 N N . ALA A 1 231 ? 18.530 -2.976 -29.063 1.00 84.12 231 ALA A N 1
ATOM 1747 C CA . ALA A 1 231 ? 18.592 -4.394 -28.702 1.00 84.12 231 ALA A CA 1
ATOM 1748 C C . ALA A 1 231 ? 19.025 -5.315 -29.863 1.00 84.12 231 ALA A C 1
ATOM 1750 O O . ALA A 1 231 ? 19.392 -6.468 -29.633 1.00 84.12 231 ALA A O 1
ATOM 1751 N N . THR A 1 232 ? 19.001 -4.818 -31.103 1.00 84.81 232 THR A N 1
ATOM 1752 C CA . THR A 1 232 ? 19.340 -5.580 -32.321 1.00 84.81 232 THR A CA 1
ATOM 1753 C C . THR A 1 232 ? 20.605 -5.078 -33.026 1.00 84.81 232 THR A C 1
ATOM 1755 O O . THR A 1 232 ? 20.947 -5.564 -34.105 1.00 84.81 232 THR A O 1
ATOM 1758 N N . MET A 1 233 ? 21.338 -4.129 -32.428 1.00 85.88 233 MET A N 1
ATOM 1759 C CA . MET A 1 233 ? 22.554 -3.578 -33.035 1.00 85.88 233 MET A CA 1
ATOM 1760 C C . MET A 1 233 ? 23.659 -4.634 -33.181 1.00 85.88 233 MET A C 1
ATOM 1762 O O . MET A 1 233 ? 24.045 -5.305 -32.226 1.00 85.88 233 MET A O 1
ATOM 1766 N N . ALA A 1 234 ? 24.229 -4.724 -34.384 1.00 81.00 234 ALA A N 1
ATOM 1767 C CA . ALA A 1 234 ? 25.360 -5.595 -34.690 1.00 81.00 234 ALA A CA 1
ATOM 1768 C C . ALA A 1 234 ? 26.721 -4.901 -34.467 1.00 81.00 234 ALA A C 1
ATOM 1770 O O . ALA A 1 234 ? 26.819 -3.685 -34.296 1.00 81.00 234 ALA A O 1
ATOM 1771 N N . GLY A 1 235 ? 27.800 -5.687 -34.503 1.00 81.38 235 GLY A N 1
ATOM 1772 C CA . GLY A 1 235 ? 29.178 -5.195 -34.391 1.00 81.38 235 GLY A CA 1
ATOM 1773 C C . GLY A 1 235 ? 29.711 -5.122 -32.957 1.00 81.38 235 GLY A C 1
ATOM 1774 O O . GLY A 1 235 ? 29.072 -5.563 -32.002 1.00 81.38 235 GLY A O 1
ATOM 1775 N N . ILE A 1 236 ? 30.927 -4.583 -32.809 1.00 75.94 236 ILE A N 1
ATOM 1776 C CA . ILE A 1 236 ? 31.639 -4.507 -31.519 1.00 75.94 236 ILE A CA 1
ATOM 1777 C C . ILE A 1 236 ? 30.880 -3.602 -30.541 1.00 75.94 236 ILE A C 1
ATOM 1779 O O . ILE A 1 236 ? 30.649 -3.993 -29.401 1.00 75.94 236 ILE A O 1
ATOM 1783 N N . THR A 1 237 ? 30.411 -2.445 -31.013 1.00 75.19 237 THR A N 1
ATOM 1784 C CA . THR A 1 237 ? 29.533 -1.541 -30.255 1.00 75.19 237 THR A CA 1
ATOM 1785 C C . THR A 1 237 ? 28.210 -2.228 -29.897 1.00 75.19 237 THR A C 1
ATOM 1787 O O . THR A 1 237 ? 27.753 -2.135 -28.761 1.00 75.19 237 THR A O 1
ATOM 1790 N N . GLY A 1 238 ? 27.642 -3.009 -30.822 1.00 76.00 238 GLY A N 1
ATOM 1791 C CA . GLY A 1 238 ? 26.412 -3.773 -30.609 1.00 76.00 238 GLY A CA 1
ATOM 1792 C C . GLY A 1 238 ? 26.475 -4.741 -29.425 1.00 76.00 238 GLY A C 1
ATOM 1793 O O . GLY A 1 238 ? 25.536 -4.793 -28.644 1.00 76.00 238 GLY A O 1
ATOM 1794 N N . ARG A 1 239 ? 27.602 -5.429 -29.187 1.00 73.88 239 ARG A N 1
ATOM 1795 C CA . ARG A 1 239 ? 27.730 -6.366 -28.044 1.00 73.88 239 ARG A CA 1
ATOM 1796 C C . ARG A 1 239 ? 27.461 -5.725 -26.679 1.00 73.88 239 ARG A C 1
ATOM 1798 O O . ARG A 1 239 ? 26.987 -6.406 -25.775 1.00 73.88 239 ARG A O 1
ATOM 1805 N N . TYR A 1 240 ? 27.745 -4.434 -26.544 1.00 74.81 240 TYR A N 1
ATOM 1806 C CA . TYR A 1 240 ? 27.512 -3.664 -25.326 1.00 74.81 240 TYR A CA 1
ATOM 1807 C C . TYR A 1 240 ? 26.078 -3.113 -25.264 1.00 74.81 240 TYR A C 1
ATOM 1809 O O . TYR A 1 240 ? 25.404 -3.228 -24.242 1.00 74.81 240 TYR A O 1
ATOM 1817 N N . PHE A 1 241 ? 25.578 -2.571 -26.376 1.00 81.06 241 PHE A N 1
ATOM 1818 C CA . PHE A 1 241 ? 24.251 -1.951 -26.442 1.00 81.06 241 PHE A CA 1
ATOM 1819 C C . PHE A 1 241 ? 23.090 -2.950 -26.553 1.00 81.06 241 PHE A C 1
ATOM 1821 O O . PHE A 1 241 ? 21.983 -2.624 -26.138 1.00 81.06 241 PHE A O 1
ATOM 1828 N N . VAL A 1 242 ? 23.329 -4.179 -27.017 1.00 83.62 242 VAL A N 1
ATOM 1829 C CA . VAL A 1 242 ? 22.327 -5.259 -27.049 1.00 83.62 242 VAL A CA 1
ATOM 1830 C C . VAL A 1 242 ? 21.884 -5.629 -25.632 1.00 83.62 242 VAL A C 1
ATOM 1832 O O . VAL A 1 242 ? 20.687 -5.742 -25.380 1.00 83.62 242 VAL A O 1
ATOM 1835 N N . GLN A 1 243 ? 22.823 -5.745 -24.683 1.00 83.12 243 GLN A N 1
ATOM 1836 C CA . GLN A 1 243 ? 22.495 -6.009 -23.275 1.00 83.12 243 GLN A CA 1
ATOM 1837 C C . GLN A 1 243 ? 21.683 -4.864 -22.664 1.00 83.12 243 GLN A C 1
ATOM 1839 O O . GLN A 1 243 ? 20.703 -5.112 -21.962 1.00 83.12 243 GLN A O 1
ATOM 1844 N N . PHE A 1 244 ? 22.057 -3.616 -22.967 1.00 86.50 244 PHE A N 1
ATOM 1845 C CA . PHE A 1 244 ? 21.302 -2.430 -22.565 1.00 86.50 244 PHE A CA 1
ATOM 1846 C C . PHE A 1 244 ? 19.879 -2.451 -23.147 1.00 86.50 244 PHE A C 1
ATOM 1848 O O . PHE A 1 244 ? 18.912 -2.372 -22.398 1.00 86.50 244 PHE A O 1
ATOM 1855 N N . GLY A 1 245 ? 19.744 -2.626 -24.465 1.00 85.12 245 GLY A N 1
ATOM 1856 C CA . GLY A 1 245 ? 18.464 -2.579 -25.170 1.00 85.12 245 GLY A CA 1
ATOM 1857 C C . GLY A 1 245 ? 17.489 -3.657 -24.702 1.00 85.12 245 GLY A C 1
ATOM 1858 O O . GLY A 1 245 ? 16.347 -3.342 -24.379 1.00 85.12 245 GLY A O 1
ATOM 1859 N N . TRP A 1 246 ? 17.937 -4.910 -24.589 1.00 86.31 246 TRP A N 1
ATOM 1860 C CA . TRP A 1 246 ? 17.081 -5.989 -24.090 1.00 86.31 246 TRP A CA 1
ATOM 1861 C C . TRP A 1 246 ? 16.707 -5.811 -22.619 1.00 86.31 246 TRP A C 1
ATOM 1863 O O . TRP A 1 246 ? 15.548 -6.016 -22.272 1.00 86.31 246 TRP A O 1
ATOM 1873 N N . THR A 1 247 ? 17.643 -5.385 -21.762 1.00 86.56 247 THR A N 1
ATOM 1874 C CA . THR A 1 247 ? 17.331 -5.107 -20.348 1.00 86.56 247 THR A CA 1
ATOM 1875 C C . THR A 1 247 ? 16.267 -4.012 -20.233 1.00 86.56 247 THR A C 1
ATOM 1877 O O . THR A 1 247 ? 15.312 -4.179 -19.478 1.00 86.56 247 THR A O 1
ATOM 1880 N N . SER A 1 248 ? 16.366 -2.943 -21.034 1.00 86.44 248 SER A N 1
ATOM 1881 C CA . SER A 1 248 ? 15.370 -1.864 -21.060 1.00 86.44 248 SER A CA 1
ATOM 1882 C C . SER A 1 248 ? 13.992 -2.332 -21.544 1.00 86.44 248 SER A C 1
ATOM 1884 O O . SER A 1 248 ? 12.982 -2.022 -20.915 1.00 86.44 248 SER A O 1
ATOM 1886 N N . VAL A 1 249 ? 13.938 -3.105 -22.638 1.00 85.94 249 VAL A N 1
ATOM 1887 C CA . VAL A 1 249 ? 12.679 -3.631 -23.207 1.00 85.94 249 VAL A CA 1
ATOM 1888 C C . VAL A 1 249 ? 11.985 -4.607 -22.251 1.00 85.94 249 VAL A C 1
ATOM 1890 O O . VAL A 1 249 ? 10.761 -4.627 -22.164 1.00 85.94 249 VAL A O 1
ATOM 1893 N N . ILE A 1 250 ? 12.745 -5.411 -21.512 1.00 84.50 250 ILE A N 1
ATOM 1894 C CA . ILE A 1 250 ? 12.174 -6.361 -20.552 1.00 84.50 250 ILE A CA 1
ATOM 1895 C C . ILE A 1 250 ? 11.673 -5.640 -19.304 1.00 84.50 250 ILE A C 1
ATOM 1897 O O . ILE A 1 250 ? 10.587 -5.942 -18.815 1.00 84.50 250 ILE A O 1
ATOM 1901 N N . ALA A 1 251 ? 12.445 -4.680 -18.797 1.00 82.94 251 ALA A N 1
ATOM 1902 C CA . ALA A 1 251 ? 12.080 -3.945 -17.596 1.00 82.94 251 ALA A CA 1
ATOM 1903 C C . ALA A 1 251 ? 10.838 -3.061 -17.816 1.00 82.94 251 ALA A C 1
ATOM 1905 O O . ALA A 1 251 ? 10.007 -2.950 -16.921 1.00 82.94 251 ALA A O 1
ATOM 1906 N N . VAL A 1 252 ? 10.659 -2.472 -19.008 1.00 81.62 252 VAL A N 1
ATOM 1907 C CA . VAL A 1 252 ? 9.484 -1.624 -19.293 1.00 81.62 252 VAL A CA 1
ATOM 1908 C C . VAL A 1 252 ? 8.176 -2.417 -19.386 1.00 81.62 252 VAL A C 1
ATOM 1910 O O . VAL A 1 252 ? 7.105 -1.858 -19.175 1.00 81.62 252 VAL A O 1
ATOM 1913 N N . HIS A 1 253 ? 8.239 -3.724 -19.655 1.00 73.44 253 HIS A N 1
ATOM 1914 C CA . HIS A 1 253 ? 7.052 -4.582 -19.713 1.00 73.44 253 HIS A CA 1
ATOM 1915 C C . HIS A 1 253 ? 6.359 -4.763 -18.346 1.00 73.44 253 HIS A C 1
ATOM 1917 O O . HIS A 1 253 ? 5.260 -5.298 -18.294 1.00 73.44 253 HIS A O 1
ATOM 1923 N N . GLN A 1 254 ? 6.982 -4.329 -17.245 1.00 65.62 254 GLN A N 1
ATOM 1924 C CA . GLN A 1 254 ? 6.458 -4.459 -15.875 1.00 65.62 254 GLN A CA 1
ATOM 1925 C C . GLN A 1 254 ? 5.605 -3.270 -15.417 1.00 65.62 254 GLN A C 1
ATOM 1927 O O . GLN A 1 254 ? 5.378 -3.115 -14.218 1.00 65.62 254 GLN A O 1
ATOM 1932 N N . ARG A 1 255 ? 5.180 -2.429 -16.362 1.00 67.19 255 ARG A N 1
ATOM 1933 C CA . ARG A 1 255 ? 4.196 -1.367 -16.142 1.00 67.19 255 ARG A CA 1
ATOM 1934 C C . ARG A 1 255 ? 2.798 -1.924 -15.924 1.00 67.19 255 ARG A C 1
ATOM 1936 O O . ARG A 1 255 ? 2.437 -2.892 -16.630 1.00 67.19 255 ARG A O 1
#

Solvent-accessible surface area (backbone atoms only — not comparable to full-atom values): 14072 Å² total; per-residue (Å²): 131,87,79,82,74,78,77,95,70,82,62,87,77,48,72,58,55,56,48,51,54,44,19,76,76,41,30,84,47,55,86,44,71,47,96,88,70,53,68,42,24,31,38,58,41,52,52,53,12,48,44,29,23,50,28,42,44,75,75,64,58,50,68,70,37,37,34,34,36,34,44,55,95,83,44,57,70,56,47,56,26,50,53,46,8,35,50,66,46,50,23,45,73,42,83,45,66,61,88,57,58,57,71,59,52,50,50,51,36,58,78,59,62,39,54,36,35,40,34,34,88,87,56,77,83,57,85,88,66,84,51,54,74,42,34,65,70,61,24,46,54,54,58,69,66,60,76,56,57,76,58,50,62,41,56,53,51,34,54,74,73,69,54,71,95,43,75,52,40,49,50,24,48,54,54,40,49,53,56,52,50,54,54,51,50,54,53,53,50,42,28,50,54,36,38,72,72,67,44,56,68,68,58,11,46,56,55,34,50,67,68,43,55,61,59,54,52,53,53,48,52,50,50,39,65,64,28,50,61,41,36,65,40,71,66,81,70,12,70,58,38,22,52,21,15,46,48,33,49,54,50,53,66,72,112

Radius of gyration: 24.0 Å; Cα contacts (8 Å, |Δi|>4): 298; chains: 1; bounding box: 54×51×66 Å

Secondary structure (DSSP, 8-state):
----PPPS--S---HHHHHHHHHHHHTT--SEE-TTS-EE-HHHHHHHHHHHHHHHHHTTPPTT-EEEEEE-TT-HHHHHHHHHHHHHTTPEEEEEETTS-HHHHHHHHHHTT--EEEE-TTSPPPTT--SEEE-HHHHHHHHHHHTTTTTHHHHHHHHHTT----HHHHHHHHHHHHHHHHHHHHHHHHHHHHHHTT--HHHHHHHHHHHHHHHHHHHHHHHHHHHHHHHT--HHHHHHHHHHHHHHHHHHTT-

Mean predicted aligned error: 11.44 Å